Protein AF-A0A420BGB7-F1 (afdb_monomer)

Secondary structure (DSSP, 8-state):
-HHHHHHHHHHHHHHHT------TT---HHHHHHHHHHHHHHHHHHHHS-HHHHHHHHHHHHHHHHHHHT--HHHHHHHHHHHHT-HHHHHHHHHHHHHHHHHHHHHHHHHHHHHHHHHHHHHHHHHHHHHHHHHHHHHHHHHHHHHHHHHHT-----SPP-HHHHHHHHHHHHHHHHS--HHHHHHHHHHS-S----------------------------------------------PPPPPPPPPPP-

Radius of gyration: 44.9 Å; Cα contacts (8 Å, |Δi|>4): 56; chains: 1; bounding box: 101×55×134 Å

pLDDT: mean 76.29, std 24.64, range [25.14, 98.19]

Organism: Sphingobacterium detergens (NCBI:txid1145106)

Sequence (252 aa):
MLRLILNLLAVIFLFGSCVRPEEKDIISQSKFVNALTEIQLTDSYLNILPIDSARKVMVPLYQVTFDKYGLDSVSFKKNLDYYGKDAEVMSSIYKKVEDNLTKENKFYTDIERKKQDSIRTRDSIVNARIQDSTSRVMRQQQQYQERIAALIHYKPSKEKFSFKEASSLFNKNFQQKTGVSLDSYLMNQLTNGSSITPAGSQPPTSSGNPASPATTPGVSAKDTATLPKQMEQRLEKPILTPPQALKPVSKL

Structure (mmCIF, N/CA/C/O backbone):
data_AF-A0A420BGB7-F1
#
_entry.id   AF-A0A420BGB7-F1
#
loop_
_atom_site.group_PDB
_atom_site.id
_atom_site.type_symbol
_atom_site.label_atom_id
_atom_site.label_alt_id
_atom_site.label_comp_id
_atom_site.label_asym_id
_atom_site.label_entity_id
_atom_site.label_seq_id
_atom_site.pdbx_PDB_ins_code
_atom_site.Cartn_x
_atom_site.Cartn_y
_atom_site.Cartn_z
_atom_site.occupancy
_atom_site.B_iso_or_equiv
_atom_site.auth_seq_id
_atom_site.auth_comp_id
_atom_site.auth_asym_id
_atom_site.auth_atom_id
_atom_site.pdbx_PDB_model_num
ATOM 1 N N . MET A 1 1 ? -30.398 -2.296 70.574 1.00 68.56 1 MET A N 1
ATOM 2 C CA . MET A 1 1 ? -29.512 -3.215 69.826 1.00 68.56 1 MET A CA 1
ATOM 3 C C . MET A 1 1 ? -30.095 -3.620 68.469 1.00 68.56 1 MET A C 1
ATOM 5 O O . MET A 1 1 ? -29.505 -3.269 67.459 1.00 68.56 1 MET A O 1
ATOM 9 N N . LEU A 1 2 ? -31.278 -4.252 68.411 1.00 80.44 2 LEU A N 1
ATOM 10 C CA . LEU A 1 2 ? -31.876 -4.765 67.160 1.00 80.44 2 LEU A CA 1
ATOM 11 C C . LEU A 1 2 ? -32.120 -3.695 66.071 1.00 80.44 2 LEU A C 1
ATOM 13 O O . LEU A 1 2 ? -31.814 -3.916 64.906 1.00 80.44 2 LEU A O 1
ATOM 17 N N . ARG A 1 3 ? -32.604 -2.502 66.451 1.00 81.50 3 ARG A N 1
ATOM 18 C CA . ARG A 1 3 ? -32.863 -1.394 65.507 1.00 81.50 3 ARG A CA 1
ATOM 19 C C . ARG A 1 3 ? -31.594 -0.830 64.854 1.00 81.50 3 ARG A C 1
ATOM 21 O O . ARG A 1 3 ? -31.664 -0.304 63.752 1.00 81.50 3 ARG A O 1
ATOM 28 N N . LEU A 1 4 ? -30.445 -0.936 65.522 1.00 83.38 4 LEU A N 1
ATOM 29 C CA . LEU A 1 4 ? -29.168 -0.413 65.026 1.00 83.38 4 LEU A CA 1
ATOM 30 C C . LEU A 1 4 ? -28.533 -1.405 64.038 1.00 83.38 4 LEU A C 1
ATOM 32 O O . LEU A 1 4 ? -28.063 -1.007 62.979 1.00 83.38 4 LEU A O 1
ATOM 36 N N . ILE A 1 5 ? -28.647 -2.705 64.330 1.00 88.25 5 ILE A N 1
ATOM 37 C CA . ILE A 1 5 ? -28.223 -3.798 63.441 1.00 88.25 5 ILE A CA 1
ATOM 38 C C . ILE A 1 5 ? -29.018 -3.793 62.126 1.00 88.25 5 ILE A C 1
ATOM 40 O O . ILE A 1 5 ? -28.431 -3.965 61.063 1.00 88.25 5 ILE A O 1
ATOM 44 N N . LEU A 1 6 ? -30.329 -3.530 62.177 1.00 86.69 6 LEU A N 1
ATOM 45 C CA . LEU A 1 6 ? -31.182 -3.475 60.981 1.00 86.69 6 LEU A CA 1
ATOM 46 C C . LEU A 1 6 ? -30.820 -2.302 60.053 1.00 86.69 6 LEU A C 1
ATOM 48 O O . LEU A 1 6 ? -30.776 -2.468 58.838 1.00 86.69 6 LEU A O 1
ATOM 52 N N . ASN A 1 7 ? -30.491 -1.139 60.626 1.00 85.00 7 ASN A N 1
ATOM 53 C CA . ASN A 1 7 ? -30.024 0.016 59.853 1.00 85.00 7 ASN A CA 1
ATOM 54 C C . ASN A 1 7 ? -28.626 -0.214 59.261 1.00 85.00 7 ASN A C 1
ATOM 56 O O . ASN A 1 7 ? -28.396 0.112 58.101 1.00 85.00 7 ASN A O 1
ATOM 60 N N . LEU A 1 8 ? -27.708 -0.826 60.015 1.00 87.31 8 LEU A N 1
ATOM 61 C CA . LEU A 1 8 ? -26.369 -1.156 59.520 1.00 87.31 8 LEU A CA 1
ATOM 62 C C . LEU A 1 8 ? -26.427 -2.157 58.352 1.00 87.31 8 LEU A C 1
ATOM 64 O O . LEU A 1 8 ? -25.736 -1.983 57.351 1.00 87.31 8 LEU A O 1
ATOM 68 N N . LEU A 1 9 ? -27.290 -3.172 58.454 1.00 84.25 9 LEU A N 1
ATOM 69 C CA . LEU A 1 9 ? -27.483 -4.168 57.401 1.00 84.25 9 LEU A CA 1
ATOM 70 C C . LEU A 1 9 ? -28.079 -3.538 56.131 1.00 84.25 9 LEU A C 1
ATOM 72 O O . LEU A 1 9 ? -27.613 -3.828 55.032 1.00 84.25 9 LEU A O 1
ATOM 76 N N . ALA A 1 10 ? -29.045 -2.624 56.273 1.00 83.00 10 ALA A N 1
ATOM 77 C CA . ALA A 1 10 ? -29.632 -1.902 55.143 1.00 83.00 10 ALA A CA 1
ATOM 78 C C . ALA A 1 10 ? -28.596 -1.053 54.382 1.00 83.00 10 ALA A C 1
ATOM 80 O O . ALA A 1 10 ? -28.601 -1.032 53.153 1.00 83.00 10 ALA A O 1
ATOM 81 N N . VAL A 1 11 ? -27.666 -0.409 55.096 1.00 84.25 11 VAL A N 1
ATOM 82 C CA . VAL A 1 11 ? -26.587 0.383 54.484 1.00 84.25 11 VAL A CA 1
ATOM 83 C C . VAL A 1 11 ? -25.606 -0.509 53.713 1.00 84.25 11 VAL A C 1
ATOM 85 O O . VAL A 1 11 ? -25.214 -0.167 52.600 1.00 84.25 11 VAL A O 1
ATOM 88 N N . ILE A 1 12 ? -25.256 -1.683 54.245 1.00 82.06 12 ILE A N 1
ATOM 89 C CA . ILE A 1 12 ? -24.348 -2.631 53.573 1.00 82.06 12 ILE A CA 1
ATOM 90 C C . ILE A 1 12 ? -24.969 -3.178 52.276 1.00 82.06 12 ILE A C 1
ATOM 92 O O . ILE A 1 12 ? -24.285 -3.247 51.254 1.00 82.06 12 ILE A O 1
ATOM 96 N N . PHE A 1 13 ? -26.265 -3.505 52.277 1.00 78.62 13 PHE A N 1
ATOM 97 C CA . PHE A 1 13 ? -26.968 -3.940 51.062 1.00 78.62 13 PHE A CA 1
ATOM 98 C C . PHE A 1 13 ? -27.080 -2.830 50.005 1.00 78.62 13 PHE A C 1
ATOM 100 O O . PHE A 1 13 ? -27.044 -3.123 48.810 1.00 78.62 13 PHE A O 1
ATOM 107 N N . LEU A 1 14 ? -27.148 -1.562 50.425 1.00 75.44 14 LEU A N 1
ATOM 108 C CA . LEU A 1 14 ? -27.200 -0.414 49.516 1.00 75.44 14 LEU A CA 1
ATOM 109 C C . LEU A 1 14 ? -25.862 -0.199 48.784 1.00 75.44 14 LEU A C 1
ATOM 111 O O . LEU A 1 14 ? -25.861 0.146 47.604 1.00 75.44 14 LEU A O 1
ATOM 115 N N . PHE A 1 15 ? -24.728 -0.485 49.434 1.00 70.31 15 PHE A N 1
ATOM 116 C CA . PHE A 1 15 ? -23.401 -0.418 48.803 1.00 70.31 15 PHE A CA 1
ATOM 117 C C . PHE A 1 15 ? -22.999 -1.702 48.051 1.00 70.31 15 PHE A C 1
ATOM 119 O O . PHE A 1 15 ? -22.231 -1.630 47.092 1.00 70.31 15 PHE A O 1
ATOM 126 N N . GLY A 1 16 ? -23.532 -2.869 48.429 1.00 63.81 16 GLY A N 1
ATOM 127 C CA . GLY A 1 16 ? -23.233 -4.157 47.783 1.00 63.81 16 GLY A CA 1
ATOM 128 C C . GLY A 1 16 ? -23.918 -4.388 46.428 1.00 63.81 16 GLY A C 1
ATOM 129 O O . GLY A 1 16 ? -23.523 -5.287 45.690 1.00 63.81 16 GLY A O 1
ATOM 130 N N . SER A 1 17 ? -24.919 -3.579 46.062 1.00 60.34 17 SER A N 1
ATOM 131 C CA . SER A 1 17 ? -25.691 -3.754 44.819 1.00 60.34 17 SER A CA 1
ATOM 132 C C . SER A 1 17 ? -24.974 -3.272 43.545 1.00 60.34 17 SER A C 1
ATOM 134 O O . SER A 1 17 ? -25.521 -3.407 42.452 1.00 60.34 17 SER A O 1
ATOM 136 N N . CYS A 1 18 ? -23.762 -2.719 43.646 1.00 59.91 18 CYS A N 1
ATOM 137 C CA . CYS A 1 18 ? -23.010 -2.200 42.497 1.00 59.91 18 CYS A CA 1
ATOM 138 C C . CYS A 1 18 ? -22.086 -3.241 41.835 1.00 59.91 18 CYS A C 1
ATOM 140 O O . CYS A 1 18 ? -21.075 -2.886 41.229 1.00 59.91 18 CYS A O 1
ATOM 142 N N . VAL A 1 19 ? -22.426 -4.529 41.914 1.00 57.97 19 VAL A N 1
ATOM 143 C CA . VAL A 1 19 ? -21.788 -5.555 41.080 1.00 57.97 19 VAL A CA 1
ATOM 144 C C . VAL A 1 19 ? -22.422 -5.470 39.696 1.00 57.97 19 VAL A C 1
ATOM 146 O O . VAL A 1 19 ? -23.509 -5.996 39.458 1.00 57.97 19 VAL A O 1
ATOM 149 N N . ARG A 1 20 ? -21.770 -4.740 38.783 1.00 61.31 20 ARG A N 1
ATOM 150 C CA . ARG A 1 20 ? -22.168 -4.732 37.372 1.00 61.31 20 ARG A CA 1
ATOM 151 C C . ARG A 1 20 ? -22.014 -6.161 36.841 1.00 61.31 20 ARG A C 1
ATOM 153 O O . ARG A 1 20 ? -20.936 -6.729 37.018 1.00 61.31 20 ARG A O 1
ATOM 160 N N . PRO A 1 21 ? -23.049 -6.759 36.230 1.00 56.31 21 PRO A N 1
ATOM 161 C CA . PRO A 1 21 ? -22.891 -8.058 35.598 1.00 56.31 21 PRO A CA 1
ATOM 162 C C . PRO A 1 21 ? -21.816 -7.936 34.514 1.00 56.31 21 PRO A C 1
ATOM 164 O O . PRO A 1 21 ? -21.862 -7.007 33.708 1.00 56.31 21 PRO A O 1
ATOM 167 N N . GLU A 1 22 ? -20.841 -8.846 34.501 1.00 55.38 22 GLU A N 1
ATOM 168 C CA . GLU A 1 22 ? -19.962 -9.000 33.343 1.00 55.38 22 GLU A CA 1
ATOM 169 C C . GLU A 1 22 ? -20.847 -9.322 32.136 1.00 55.38 22 GLU A C 1
ATOM 171 O O . GLU A 1 22 ? -21.475 -10.383 32.056 1.00 55.38 22 GLU A O 1
ATOM 176 N N . GLU A 1 23 ? -20.954 -8.363 31.219 1.00 61.34 23 GLU A N 1
ATOM 177 C CA . GLU A 1 23 ? -21.691 -8.527 29.976 1.00 61.34 23 GLU A CA 1
ATOM 178 C C . GLU A 1 23 ? -20.934 -9.553 29.119 1.00 61.34 23 GLU A C 1
ATOM 180 O O . GLU A 1 23 ? -19.961 -9.223 28.445 1.00 61.34 23 GLU A O 1
ATOM 185 N N . LYS A 1 24 ? -21.374 -10.820 29.158 1.00 65.12 24 LYS A N 1
ATOM 186 C CA . LYS A 1 24 ? -20.783 -11.948 28.405 1.00 65.12 24 LYS A CA 1
ATOM 187 C C . LYS A 1 24 ? -20.672 -11.711 26.891 1.00 65.12 24 LYS A C 1
ATOM 189 O O . LYS A 1 24 ? -19.932 -12.426 26.225 1.00 65.12 24 LYS A O 1
ATOM 194 N N . ASP A 1 25 ? -21.385 -10.716 26.369 1.00 79.69 25 ASP A N 1
ATOM 195 C CA . ASP A 1 25 ? -21.445 -10.386 24.945 1.00 79.69 25 ASP A CA 1
ATOM 196 C C . ASP A 1 25 ? -20.379 -9.359 24.509 1.00 79.69 25 ASP A C 1
ATOM 198 O O . ASP A 1 25 ? -20.294 -9.041 23.320 1.00 79.69 25 ASP A O 1
ATOM 202 N N . ILE A 1 26 ? -19.572 -8.822 25.435 1.00 91.44 26 ILE A N 1
ATOM 203 C CA . ILE A 1 26 ? -18.522 -7.842 25.122 1.00 91.44 26 ILE A CA 1
ATOM 204 C C . ILE A 1 26 ? -17.190 -8.556 24.885 1.00 91.44 26 ILE A C 1
ATOM 206 O O . ILE A 1 26 ? -16.607 -9.163 25.785 1.00 91.44 26 ILE A O 1
ATOM 210 N N . ILE A 1 27 ? -16.691 -8.486 23.652 1.00 93.56 27 ILE A N 1
ATOM 211 C CA . ILE A 1 27 ? -15.382 -9.034 23.288 1.00 93.56 27 ILE A CA 1
ATOM 212 C C . ILE A 1 27 ? -14.267 -8.112 23.783 1.00 93.56 27 ILE A C 1
ATOM 214 O O . ILE A 1 27 ? -14.498 -6.951 24.079 1.00 93.56 27 ILE A O 1
ATOM 218 N N . SER A 1 28 ? -13.028 -8.603 23.870 1.00 94.81 28 SER A N 1
ATOM 219 C CA . SER A 1 28 ? -11.909 -7.761 24.306 1.00 94.81 28 SER A CA 1
ATOM 220 C C . SER A 1 28 ? -11.597 -6.645 23.302 1.00 94.81 28 SER A C 1
ATOM 222 O O . SER A 1 28 ? -11.737 -6.826 22.092 1.00 94.81 28 SER A O 1
ATOM 224 N N . GLN A 1 29 ? -11.058 -5.520 23.788 1.00 94.75 29 GLN A N 1
ATOM 225 C CA . GLN A 1 29 ? -10.748 -4.352 22.952 1.00 94.75 29 GLN A CA 1
ATOM 226 C C . GLN A 1 29 ? -9.839 -4.712 21.768 1.00 94.75 29 GLN A C 1
ATOM 228 O O . GLN A 1 29 ? -10.045 -4.233 20.661 1.00 94.75 29 GLN A O 1
ATOM 233 N N . SER A 1 30 ? -8.847 -5.587 21.972 1.00 95.88 30 SER A N 1
ATOM 234 C CA . SER A 1 30 ? -7.969 -6.046 20.887 1.00 95.88 30 SER A CA 1
ATOM 235 C C . SER A 1 30 ? -8.719 -6.852 19.823 1.00 95.88 30 SER A C 1
ATOM 237 O O . SER A 1 30 ? -8.460 -6.658 18.637 1.00 95.88 30 SER A O 1
ATOM 239 N N . LYS A 1 31 ? -9.650 -7.730 20.221 1.00 96.19 31 LYS A N 1
ATOM 240 C CA . LYS A 1 31 ? -10.493 -8.456 19.261 1.00 96.19 31 LYS A CA 1
ATOM 241 C C . LYS A 1 31 ? -11.419 -7.495 18.521 1.00 96.19 31 LYS A C 1
ATOM 243 O O . LYS A 1 31 ? -11.569 -7.639 17.316 1.00 96.19 31 LYS A O 1
ATOM 248 N N . PHE A 1 32 ? -11.975 -6.503 19.218 1.00 96.38 32 PHE A N 1
ATOM 249 C CA . PHE A 1 32 ? -12.850 -5.501 18.615 1.00 96.38 32 PHE A CA 1
ATOM 250 C C . PHE A 1 32 ? -12.113 -4.615 17.606 1.00 96.38 32 PHE A C 1
ATOM 252 O O . PHE A 1 32 ? -12.629 -4.400 16.517 1.00 96.38 32 PHE A O 1
ATOM 259 N N . VAL A 1 33 ? -10.880 -4.187 17.912 1.00 97.94 33 VAL A N 1
ATOM 260 C CA . VAL A 1 33 ? -10.006 -3.484 16.954 1.00 97.94 33 VAL A CA 1
ATOM 261 C C . VAL A 1 33 ? -9.833 -4.315 15.684 1.00 97.94 33 VAL A C 1
ATOM 263 O O . VAL A 1 33 ? -10.076 -3.808 14.598 1.00 97.94 33 VAL A O 1
ATOM 266 N N . ASN A 1 34 ? -9.474 -5.596 15.808 1.00 97.56 34 ASN A N 1
ATOM 267 C CA . ASN A 1 34 ? -9.256 -6.447 14.637 1.00 97.56 34 ASN A CA 1
ATOM 268 C C . ASN A 1 34 ? -10.551 -6.682 13.837 1.00 97.56 34 ASN A C 1
ATOM 270 O O . ASN A 1 34 ? -10.532 -6.598 12.612 1.00 97.56 34 ASN A O 1
ATOM 274 N N . ALA A 1 35 ? -11.677 -6.916 14.520 1.00 96.94 35 ALA A N 1
ATOM 275 C CA . ALA A 1 35 ? -12.982 -7.055 13.877 1.00 96.94 35 ALA A CA 1
ATOM 276 C C . ALA A 1 35 ? -13.370 -5.783 13.110 1.00 96.94 35 ALA A C 1
ATOM 278 O O . ALA A 1 35 ? -13.794 -5.858 11.960 1.00 96.94 35 ALA A O 1
ATOM 279 N N . LEU A 1 36 ? -13.174 -4.609 13.717 1.00 96.94 36 LEU A N 1
ATOM 280 C CA . LEU A 1 36 ? -13.479 -3.325 13.094 1.00 96.94 36 LEU A CA 1
ATOM 281 C C . LEU A 1 36 ? -12.553 -3.029 11.905 1.00 96.94 36 LEU A C 1
ATOM 283 O O . LEU A 1 36 ? -13.022 -2.516 10.892 1.00 96.94 36 LEU A O 1
ATOM 287 N N . THR A 1 37 ? -11.270 -3.407 11.981 1.00 97.81 37 THR A N 1
ATOM 288 C CA . THR A 1 37 ? -10.344 -3.348 10.837 1.00 97.81 37 THR A CA 1
ATOM 289 C C . THR A 1 37 ? -10.869 -4.162 9.649 1.00 97.81 37 THR A C 1
ATOM 291 O O . THR A 1 37 ? -10.920 -3.645 8.534 1.00 97.81 37 THR A O 1
ATOM 294 N N . GLU A 1 38 ? -11.317 -5.402 9.868 1.00 97.00 38 GLU A N 1
ATOM 295 C CA . GLU A 1 38 ? -11.852 -6.254 8.793 1.00 97.00 38 GLU A CA 1
ATOM 296 C C . GLU A 1 38 ? -13.193 -5.760 8.237 1.00 97.00 38 GLU A C 1
ATOM 298 O O . GLU A 1 38 ? -13.423 -5.820 7.026 1.00 97.00 38 GLU A O 1
ATOM 303 N N . ILE A 1 39 ? -14.063 -5.226 9.098 1.00 96.44 39 ILE A N 1
ATOM 304 C CA . ILE A 1 39 ? -15.323 -4.598 8.682 1.00 96.44 39 ILE A CA 1
ATOM 305 C C . ILE A 1 39 ? -15.038 -3.385 7.792 1.00 96.44 39 ILE A C 1
ATOM 307 O O . ILE A 1 39 ? -15.655 -3.261 6.737 1.00 96.44 39 ILE A O 1
ATOM 311 N N . GLN A 1 40 ? -14.078 -2.529 8.159 1.00 96.06 40 GLN A N 1
ATOM 312 C CA . GLN A 1 40 ? -13.708 -1.356 7.361 1.00 96.06 40 GLN A CA 1
ATOM 313 C C . GLN A 1 40 ? -13.093 -1.746 6.010 1.00 96.06 40 GLN A C 1
ATOM 315 O O . GLN A 1 40 ? -13.339 -1.089 4.994 1.00 96.06 40 GLN A O 1
ATOM 320 N N . LEU A 1 41 ? -12.313 -2.830 5.975 1.00 95.75 41 LEU A N 1
ATOM 321 C CA . LEU A 1 41 ? -11.773 -3.375 4.730 1.00 95.75 41 LEU A CA 1
ATOM 322 C C . LEU A 1 41 ? -12.893 -3.920 3.831 1.00 95.75 41 LEU A C 1
ATOM 324 O O . LEU A 1 41 ? -12.915 -3.651 2.630 1.00 95.75 41 LEU A O 1
ATOM 328 N N . THR A 1 42 ? -13.852 -4.632 4.423 1.00 95.75 42 THR A N 1
ATOM 329 C CA . THR A 1 42 ? -15.043 -5.140 3.731 1.00 95.75 42 THR A CA 1
ATOM 330 C C . THR A 1 42 ? -15.887 -3.999 3.174 1.00 95.75 42 THR A C 1
ATOM 332 O O . THR A 1 42 ? -16.296 -4.053 2.018 1.00 95.75 42 THR A O 1
ATOM 335 N N . ASP A 1 43 ? -16.095 -2.941 3.954 1.00 95.06 43 ASP A N 1
ATOM 336 C CA . ASP A 1 43 ? -16.831 -1.748 3.532 1.00 95.06 43 ASP A CA 1
ATOM 337 C C . ASP A 1 43 ? -16.131 -1.043 2.358 1.00 95.06 43 ASP A C 1
ATOM 339 O O . ASP A 1 43 ? -16.748 -0.722 1.343 1.00 95.06 43 ASP A O 1
ATOM 343 N N . SER A 1 44 ? -14.802 -0.924 2.431 1.00 94.75 44 SER A N 1
ATOM 344 C CA . SER A 1 44 ? -13.985 -0.379 1.339 1.00 94.75 44 SER A CA 1
ATOM 345 C C . SER A 1 44 ? -14.117 -1.207 0.058 1.00 94.75 44 SER A C 1
ATOM 347 O O . SER A 1 44 ? -14.232 -0.647 -1.033 1.00 94.75 44 SER A O 1
ATOM 349 N N . TYR A 1 45 ? -14.143 -2.539 0.178 1.00 94.62 45 TYR A N 1
ATOM 350 C CA . TYR A 1 45 ? -14.381 -3.434 -0.954 1.00 94.62 45 TYR A CA 1
ATOM 351 C C . TYR A 1 45 ? -15.802 -3.287 -1.513 1.00 94.62 45 TYR A C 1
ATOM 353 O O . TYR A 1 45 ? -15.990 -3.216 -2.723 1.00 94.62 45 TYR A O 1
ATOM 361 N N . LEU A 1 46 ? -16.819 -3.199 -0.661 1.00 96.00 46 LEU A N 1
ATOM 362 C CA . LEU A 1 46 ? -18.198 -3.017 -1.111 1.00 96.00 46 LEU A CA 1
ATOM 363 C C . LEU A 1 46 ? -18.401 -1.680 -1.835 1.00 96.00 46 LEU A C 1
ATOM 365 O O . LEU A 1 46 ? -19.164 -1.629 -2.798 1.00 96.00 46 LEU A O 1
ATOM 369 N N . ASN A 1 47 ? -17.682 -0.633 -1.429 1.00 95.56 47 ASN A N 1
ATOM 370 C CA . ASN A 1 47 ? -17.776 0.699 -2.027 1.00 95.56 47 ASN A CA 1
ATOM 371 C C . ASN A 1 47 ? -17.182 0.782 -3.449 1.00 95.56 47 ASN A C 1
ATOM 373 O O . ASN A 1 47 ? -17.581 1.635 -4.238 1.00 95.56 47 ASN A O 1
ATOM 377 N N . ILE A 1 48 ? -16.250 -0.110 -3.812 1.00 95.62 48 ILE A N 1
ATOM 378 C CA . ILE A 1 48 ? -15.720 -0.176 -5.188 1.00 95.62 48 ILE A CA 1
ATOM 379 C C . ILE A 1 48 ? -16.612 -0.998 -6.134 1.00 95.62 48 ILE A C 1
ATOM 381 O O . ILE A 1 48 ? -16.411 -0.969 -7.350 1.00 95.62 48 ILE A O 1
ATOM 385 N N . LEU A 1 49 ? -17.581 -1.751 -5.602 1.00 95.00 49 LEU A N 1
ATOM 386 C CA . LEU A 1 49 ? -18.487 -2.580 -6.393 1.00 95.00 49 LEU A CA 1
ATOM 387 C C . LEU A 1 49 ? -19.699 -1.771 -6.893 1.00 95.00 49 LEU A C 1
ATOM 389 O O . LEU A 1 49 ? -20.191 -0.882 -6.200 1.00 95.00 49 LEU A O 1
ATOM 393 N N . PRO A 1 50 ? -20.270 -2.121 -8.063 1.00 96.12 50 PRO A N 1
ATOM 394 C CA . PRO A 1 50 ? -21.583 -1.622 -8.463 1.00 96.12 50 PRO A CA 1
ATOM 395 C C . PRO A 1 50 ? -22.646 -1.966 -7.413 1.00 96.12 50 PRO A C 1
ATOM 397 O O . PRO A 1 50 ? -22.619 -3.059 -6.845 1.00 96.12 50 PRO A O 1
ATOM 400 N N . ILE A 1 51 ? -23.620 -1.075 -7.205 1.00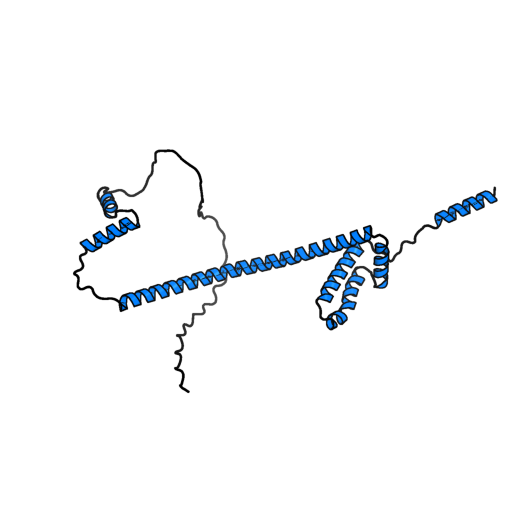 93.44 51 ILE A N 1
ATOM 401 C CA . ILE A 1 51 ? -24.606 -1.190 -6.116 1.00 93.44 51 ILE A CA 1
ATOM 402 C C . ILE A 1 51 ? -25.365 -2.527 -6.106 1.00 93.44 51 ILE A C 1
ATOM 404 O O . ILE A 1 51 ? -25.573 -3.115 -5.044 1.00 93.44 51 ILE A O 1
ATOM 408 N N . ASP A 1 52 ? -25.728 -3.045 -7.281 1.00 95.19 52 ASP A N 1
ATOM 409 C CA . ASP A 1 52 ? -26.461 -4.309 -7.410 1.00 95.19 52 ASP A CA 1
ATOM 410 C C . ASP A 1 52 ? -25.591 -5.513 -7.028 1.00 95.19 52 ASP A C 1
ATOM 412 O O . ASP A 1 52 ? -26.051 -6.442 -6.360 1.00 95.19 52 ASP A O 1
ATOM 416 N N . SER A 1 53 ? -24.305 -5.468 -7.386 1.00 95.25 53 SER A N 1
ATOM 417 C CA . SER A 1 53 ? -23.322 -6.483 -7.006 1.00 95.25 53 SER A CA 1
ATOM 418 C C . SER A 1 53 ? -23.027 -6.426 -5.511 1.00 95.25 53 SER A C 1
ATOM 420 O O . SER A 1 53 ? -23.050 -7.464 -4.850 1.00 95.25 53 SER A O 1
ATOM 422 N N . ALA A 1 54 ? -22.806 -5.224 -4.969 1.00 95.19 54 ALA A N 1
ATOM 423 C CA . ALA A 1 54 ? -22.514 -5.009 -3.556 1.00 95.19 54 ALA A CA 1
ATOM 424 C C . ALA A 1 54 ? -23.637 -5.561 -2.665 1.00 95.19 54 ALA A C 1
ATOM 426 O O . ALA A 1 54 ? -23.368 -6.344 -1.757 1.00 95.19 54 ALA A O 1
ATOM 427 N N . ARG A 1 55 ? -24.910 -5.270 -2.977 1.00 94.75 55 ARG A N 1
ATOM 428 C CA . ARG A 1 55 ? -26.063 -5.791 -2.212 1.00 94.75 55 ARG A CA 1
ATOM 429 C C . ARG A 1 55 ? -26.118 -7.316 -2.157 1.00 94.75 55 ARG A C 1
ATOM 431 O O . ARG A 1 55 ? -26.523 -7.866 -1.136 1.00 94.75 55 ARG A O 1
ATOM 438 N N . LYS A 1 56 ? -25.708 -8.001 -3.229 1.00 95.25 56 LYS A N 1
ATOM 439 C CA . LYS A 1 56 ? -25.713 -9.469 -3.289 1.00 95.25 56 LYS A CA 1
ATOM 440 C C . LYS A 1 56 ? -24.662 -10.098 -2.370 1.00 95.25 56 LYS A C 1
ATOM 442 O O . LYS A 1 56 ? -24.891 -11.187 -1.852 1.00 95.25 56 LYS A O 1
ATOM 447 N N . VAL A 1 57 ? -23.518 -9.436 -2.188 1.00 95.69 57 VAL A N 1
ATOM 448 C CA . VAL A 1 57 ? -22.363 -9.988 -1.456 1.00 95.69 57 VAL A CA 1
ATOM 449 C C . VAL A 1 57 ? -22.165 -9.382 -0.064 1.00 95.69 57 VAL A C 1
ATOM 451 O O . VAL A 1 57 ? -21.425 -9.943 0.735 1.00 95.69 57 VAL A O 1
ATOM 454 N N . MET A 1 58 ? -22.850 -8.285 0.261 1.00 94.44 58 MET A N 1
ATOM 455 C CA . MET A 1 58 ? -22.705 -7.557 1.526 1.00 94.44 58 MET A CA 1
ATOM 456 C C . MET A 1 58 ? -22.931 -8.435 2.763 1.00 94.44 58 MET A C 1
ATOM 458 O O . MET A 1 58 ? -22.061 -8.525 3.624 1.00 94.44 58 MET A O 1
ATOM 462 N N . VAL A 1 59 ? -24.087 -9.10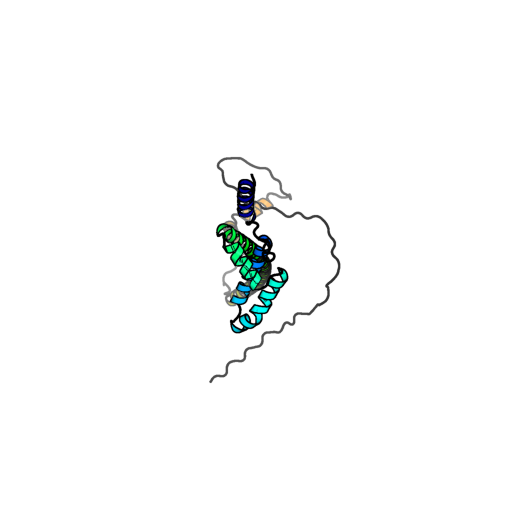0 2.849 1.00 94.25 59 VAL A N 1
ATOM 463 C CA . VAL A 1 59 ? -24.450 -9.936 4.006 1.00 94.25 59 VAL A CA 1
ATOM 464 C C . VAL A 1 59 ? -23.448 -11.074 4.239 1.00 94.25 59 VAL A C 1
ATOM 466 O O . VAL A 1 59 ? -22.924 -11.159 5.349 1.00 94.25 59 VAL A O 1
ATOM 469 N N . PRO A 1 60 ? -23.123 -11.930 3.245 1.00 95.12 60 PRO A N 1
ATOM 470 C CA . PRO A 1 60 ? -22.175 -13.015 3.479 1.00 95.12 60 PRO A CA 1
ATOM 471 C C . PRO A 1 60 ? -20.762 -12.514 3.802 1.00 95.12 60 PRO A C 1
ATOM 473 O O . PRO A 1 60 ? -20.074 -13.163 4.581 1.00 95.12 60 PRO A O 1
ATOM 476 N N . LEU A 1 61 ? -20.329 -11.368 3.263 1.00 95.75 61 LEU A N 1
ATOM 477 C CA . LEU A 1 61 ? -19.013 -10.809 3.590 1.00 95.75 61 LEU A CA 1
ATOM 478 C C . LEU A 1 61 ? -18.917 -10.375 5.056 1.00 95.75 61 LEU A C 1
ATOM 480 O O . LEU A 1 61 ? -17.972 -10.767 5.737 1.00 95.75 61 LEU A O 1
ATOM 484 N N . TYR A 1 62 ? -19.905 -9.636 5.570 1.00 95.69 62 TYR A N 1
ATOM 485 C CA . TYR A 1 62 ? -19.913 -9.278 6.992 1.00 95.69 62 TYR A CA 1
ATOM 486 C C . TYR A 1 62 ? -20.067 -10.503 7.899 1.00 95.69 62 TYR A C 1
ATOM 488 O O . TYR A 1 62 ? -19.446 -10.547 8.962 1.00 95.69 62 TYR A O 1
ATOM 496 N N . GLN A 1 63 ? -20.828 -11.516 7.469 1.00 95.56 63 GLN A N 1
ATOM 497 C CA . GLN A 1 63 ? -20.996 -12.750 8.236 1.00 95.56 63 GLN A CA 1
ATOM 498 C C . GLN A 1 63 ? -19.661 -13.469 8.465 1.00 95.56 63 GLN A C 1
ATOM 500 O O . GLN A 1 63 ? -19.411 -13.926 9.574 1.00 95.56 63 GLN A O 1
ATOM 505 N N . VAL A 1 64 ? -18.767 -13.502 7.470 1.00 95.69 64 VAL A N 1
ATOM 506 C CA . VAL A 1 64 ? -17.432 -14.113 7.621 1.00 95.69 64 VAL A CA 1
ATOM 507 C C . VAL A 1 64 ? -16.640 -13.451 8.750 1.00 95.69 64 VAL A C 1
ATOM 509 O O . VAL A 1 64 ? -16.033 -14.143 9.571 1.00 95.69 64 VAL A O 1
ATOM 512 N N . THR A 1 65 ? -16.653 -12.119 8.821 1.00 95.19 65 THR A N 1
ATOM 513 C CA . THR A 1 65 ? -15.984 -11.393 9.907 1.00 95.19 65 THR A CA 1
ATOM 514 C C . THR A 1 65 ? -16.678 -11.645 11.243 1.00 95.19 65 THR A C 1
ATOM 516 O O . THR A 1 65 ? -16.012 -11.898 12.246 1.00 95.19 65 THR A O 1
ATOM 519 N N . PHE A 1 66 ? -18.008 -11.629 11.280 1.00 95.50 66 PHE A N 1
ATOM 520 C CA . PHE A 1 66 ? -18.761 -11.898 12.502 1.00 95.50 66 PHE A CA 1
ATOM 521 C C . PHE A 1 66 ? -18.489 -13.299 13.057 1.00 95.50 66 PHE A C 1
ATOM 523 O O . PHE A 1 66 ? -18.102 -13.418 14.222 1.00 95.50 66 PHE A O 1
ATOM 530 N N . ASP A 1 67 ? -18.541 -14.330 12.218 1.00 95.44 67 ASP A N 1
ATOM 531 C CA . ASP A 1 67 ? -18.248 -15.713 12.601 1.00 95.44 67 ASP A CA 1
ATOM 532 C C . ASP A 1 67 ? -16.819 -15.853 13.146 1.00 95.44 67 ASP A C 1
ATOM 534 O O . ASP A 1 67 ? -16.596 -16.490 14.180 1.00 95.44 67 ASP A O 1
ATOM 538 N N . LYS A 1 68 ? -15.841 -15.196 12.506 1.00 96.06 68 LYS A N 1
ATOM 539 C CA . LYS A 1 68 ? -14.429 -15.226 12.920 1.00 96.06 68 LYS A CA 1
ATOM 540 C C . LYS A 1 68 ? -14.206 -14.688 14.336 1.00 96.06 68 LYS A C 1
ATOM 542 O O . LYS A 1 68 ? -13.330 -15.183 15.049 1.00 96.06 68 LYS A O 1
ATOM 547 N N . TYR A 1 69 ? -14.972 -13.679 14.745 1.00 95.12 69 TYR A N 1
ATOM 548 C CA . TYR A 1 69 ? -14.838 -13.040 16.057 1.00 95.12 69 TYR A CA 1
ATOM 549 C C . TYR A 1 69 ? -15.906 -13.472 17.070 1.00 95.12 69 TYR A C 1
ATOM 551 O O . TYR A 1 69 ? -15.876 -12.990 18.205 1.00 95.12 69 TYR A O 1
ATOM 559 N N . GLY A 1 70 ? -16.798 -14.399 16.704 1.00 93.25 70 GLY A N 1
ATOM 560 C CA . GLY A 1 70 ? -17.909 -14.833 17.557 1.00 93.25 70 GLY A CA 1
ATOM 561 C C . GLY A 1 70 ? -18.926 -13.718 17.804 1.00 93.25 70 GLY A C 1
ATOM 562 O O . GLY A 1 70 ? -19.441 -13.580 18.912 1.00 93.25 70 GLY A O 1
ATOM 563 N N . LEU A 1 71 ? -19.154 -12.884 16.793 1.00 93.62 71 LEU A N 1
ATOM 564 C CA . LEU A 1 71 ? -20.085 -11.766 16.817 1.00 93.62 71 LEU A CA 1
ATOM 565 C C . LEU A 1 71 ? -21.340 -12.093 16.002 1.00 93.62 71 LEU A C 1
ATOM 567 O O . LEU A 1 71 ? -21.363 -12.991 15.172 1.00 93.62 71 LEU A O 1
ATOM 571 N N . ASP A 1 72 ? -22.377 -11.307 16.242 1.00 93.25 72 ASP A N 1
ATOM 572 C CA . ASP A 1 72 ? -23.570 -11.179 15.409 1.00 93.25 72 ASP A CA 1
ATOM 573 C C . ASP A 1 72 ? -23.858 -9.676 15.279 1.00 93.25 72 ASP A C 1
ATOM 575 O O . ASP A 1 72 ? -23.321 -8.874 16.045 1.00 93.25 72 ASP A O 1
ATOM 579 N N . SER A 1 73 ? -24.718 -9.276 14.353 1.00 91.56 73 SER A N 1
ATOM 580 C CA . SER A 1 73 ? -25.216 -7.909 14.188 1.00 91.56 73 SER A CA 1
ATOM 581 C C . SER A 1 73 ? -25.620 -7.245 15.515 1.00 91.56 73 SER A C 1
ATOM 583 O O . SER A 1 73 ? -25.228 -6.108 15.794 1.00 91.56 73 SER A O 1
ATOM 585 N N . VAL A 1 74 ? -26.346 -7.969 16.375 1.00 93.50 74 VAL A N 1
ATOM 586 C CA . VAL A 1 74 ? -26.795 -7.474 17.683 1.00 93.50 74 VAL A CA 1
ATOM 587 C C . VAL A 1 74 ? -25.619 -7.342 18.649 1.00 93.50 74 VAL A C 1
ATOM 589 O O . VAL A 1 74 ? -25.454 -6.296 19.280 1.00 93.50 74 VAL A O 1
ATOM 592 N N . SER A 1 75 ? -24.778 -8.372 18.754 1.00 93.31 75 SER A N 1
ATOM 593 C CA . SER A 1 75 ? -23.610 -8.363 19.643 1.00 93.31 75 SER A CA 1
ATOM 594 C C . SER A 1 75 ? -22.586 -7.311 19.219 1.00 93.31 75 SER A C 1
ATOM 596 O O . SER A 1 75 ? -22.030 -6.618 20.066 1.00 93.31 75 SER A O 1
ATOM 598 N N . PHE A 1 76 ? -22.376 -7.113 17.918 1.00 94.69 76 PHE A N 1
ATOM 599 C CA . PHE A 1 76 ? -21.510 -6.066 17.387 1.00 94.69 76 PHE A CA 1
ATOM 600 C C . PHE A 1 76 ? -22.020 -4.678 17.774 1.00 94.69 76 PHE A C 1
ATOM 602 O O . PHE A 1 76 ? -21.247 -3.874 18.293 1.00 94.69 76 PHE A O 1
ATOM 609 N N . LYS A 1 77 ? -23.327 -4.421 17.623 1.00 94.62 77 LYS A N 1
ATOM 610 C CA . LYS A 1 77 ? -23.936 -3.162 18.070 1.00 94.62 77 LYS A CA 1
ATOM 611 C C . LYS A 1 77 ? -23.740 -2.937 19.573 1.00 94.62 77 LYS A C 1
ATOM 613 O O . LYS A 1 77 ? -23.343 -1.847 19.966 1.00 94.62 77 LYS A O 1
ATOM 618 N N . LYS A 1 78 ? -23.923 -3.970 20.404 1.00 94.62 78 LYS A N 1
ATOM 619 C CA . LYS A 1 78 ? -23.645 -3.883 21.851 1.00 94.62 78 LYS A CA 1
ATOM 620 C C . LYS A 1 78 ? -22.186 -3.527 22.143 1.00 94.62 78 LYS A C 1
ATOM 622 O O . LYS A 1 78 ? -21.932 -2.702 23.011 1.00 94.62 78 LYS A O 1
ATOM 627 N N . ASN A 1 79 ? -21.233 -4.119 21.422 1.00 94.69 79 ASN A N 1
ATOM 628 C CA . ASN A 1 79 ? -19.809 -3.805 21.575 1.00 94.69 79 ASN A CA 1
ATOM 629 C C . ASN A 1 79 ? -19.495 -2.366 21.150 1.00 94.69 79 ASN A C 1
ATOM 631 O O . ASN A 1 79 ? -18.762 -1.665 21.847 1.00 94.69 79 ASN A O 1
ATOM 635 N N . LEU A 1 80 ? -20.084 -1.913 20.042 1.00 95.00 80 LEU A N 1
ATOM 636 C CA . LEU A 1 80 ? -19.952 -0.538 19.574 1.00 95.00 80 LEU A CA 1
ATOM 637 C C . LEU A 1 80 ? -20.496 0.453 20.610 1.00 95.00 80 LEU A C 1
ATOM 639 O O . LEU A 1 80 ? -19.805 1.410 20.954 1.00 95.00 80 LEU A O 1
ATOM 643 N N . ASP A 1 81 ? -21.681 0.183 21.160 1.00 95.00 81 ASP A N 1
ATOM 644 C CA . ASP A 1 81 ? -22.297 0.999 22.207 1.00 95.00 81 ASP A CA 1
ATOM 645 C C . ASP A 1 81 ? -21.479 0.954 23.509 1.00 95.00 81 ASP A C 1
ATOM 647 O O . ASP A 1 81 ? -21.304 1.976 24.169 1.00 95.00 81 ASP A O 1
ATOM 651 N N . TYR A 1 82 ? -20.940 -0.210 23.887 1.00 94.62 82 TYR A N 1
ATOM 652 C CA . TYR A 1 82 ? -20.118 -0.382 25.087 1.00 94.62 82 TYR A CA 1
ATOM 653 C C . TYR A 1 82 ? -18.841 0.457 25.023 1.00 94.62 82 TYR A C 1
ATOM 655 O O . TYR A 1 82 ? -18.581 1.247 25.932 1.00 94.62 82 TYR A O 1
ATOM 663 N N . TYR A 1 83 ? -18.069 0.322 23.943 1.00 95.12 83 TYR A N 1
ATOM 664 C CA . TYR A 1 83 ? -16.843 1.095 23.758 1.00 95.12 83 TYR A CA 1
ATOM 665 C C . TYR A 1 83 ? -17.124 2.564 23.440 1.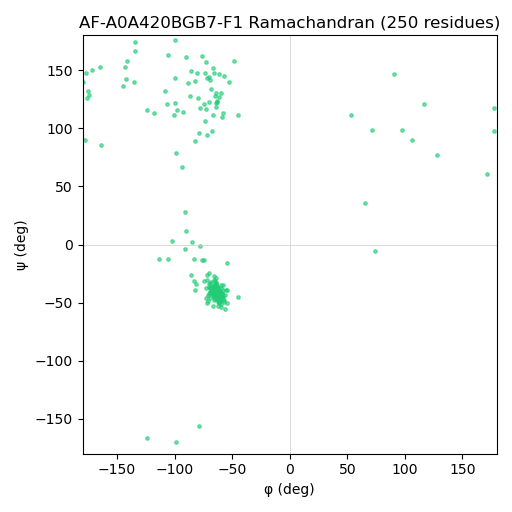00 95.12 83 TYR A C 1
ATOM 667 O O . TYR A 1 83 ? -16.298 3.417 23.745 1.00 95.12 83 TYR A O 1
ATOM 675 N N . GLY A 1 84 ? -18.286 2.870 22.857 1.00 94.69 84 GLY A N 1
ATOM 676 C CA . GLY A 1 84 ? -18.697 4.225 22.489 1.00 94.69 84 GLY A CA 1
ATOM 677 C C . GLY A 1 84 ? -19.108 5.099 23.673 1.00 94.69 84 GLY A C 1
ATOM 678 O O . GLY A 1 84 ? -19.203 6.314 23.518 1.00 94.69 84 GLY A O 1
ATOM 679 N N . LYS A 1 85 ? -19.318 4.512 24.861 1.00 95.19 85 LYS A N 1
ATOM 680 C CA . LYS A 1 85 ? -19.598 5.255 26.105 1.00 95.19 85 LYS A CA 1
ATOM 681 C C . LYS A 1 85 ? -18.436 6.148 26.540 1.00 95.19 85 LYS A C 1
ATOM 683 O O . LYS A 1 85 ? -18.672 7.152 27.204 1.00 95.19 85 LYS A O 1
ATOM 688 N N . ASP A 1 86 ? -17.208 5.773 26.191 1.00 95.38 86 ASP A N 1
ATOM 689 C CA . ASP A 1 86 ? -15.997 6.522 26.510 1.00 95.38 86 ASP A CA 1
ATOM 690 C C . ASP A 1 86 ? -15.310 6.968 25.212 1.00 95.38 86 ASP A C 1
ATOM 692 O O . ASP A 1 86 ? -14.804 6.159 24.428 1.00 95.38 86 ASP A O 1
ATOM 696 N N . ALA A 1 87 ? -15.300 8.282 24.986 1.00 96.00 87 ALA A N 1
ATOM 697 C CA . ALA A 1 87 ? -14.733 8.877 23.785 1.00 96.00 87 ALA A CA 1
ATOM 698 C C . ALA A 1 87 ? -13.218 8.641 23.663 1.00 96.00 87 ALA A C 1
ATOM 700 O O . ALA A 1 87 ? -12.718 8.478 22.547 1.00 96.00 87 ALA A O 1
ATOM 701 N N . GLU A 1 88 ? -12.482 8.594 24.777 1.00 97.06 88 GLU A N 1
ATOM 702 C CA . GLU A 1 88 ? -11.035 8.365 24.763 1.00 97.06 88 GLU A CA 1
ATOM 703 C C . GLU A 1 88 ? -10.728 6.913 24.378 1.00 97.06 88 GLU A C 1
ATOM 705 O O . GLU A 1 88 ? -9.889 6.651 23.507 1.00 97.06 88 GLU A O 1
ATOM 710 N N . VAL A 1 89 ? -11.481 5.964 24.942 1.00 95.94 89 VAL A N 1
ATOM 711 C CA . VAL A 1 89 ? -11.366 4.543 24.590 1.00 95.94 89 VAL A CA 1
ATOM 712 C C . VAL A 1 89 ? -11.706 4.324 23.118 1.00 95.94 89 VAL A C 1
ATOM 714 O O . VAL A 1 89 ? -10.915 3.695 22.408 1.00 95.94 89 VAL A O 1
ATOM 717 N N . MET A 1 90 ? -12.822 4.872 22.630 1.00 96.12 90 MET A N 1
ATOM 718 C CA . MET A 1 90 ? -13.220 4.733 21.227 1.00 96.12 90 MET A CA 1
ATOM 719 C C . MET A 1 90 ? -12.206 5.377 20.269 1.00 96.12 90 MET A C 1
ATOM 721 O O . MET A 1 90 ? -11.826 4.763 19.271 1.00 96.12 90 MET A O 1
ATOM 725 N N . SER A 1 91 ? -11.686 6.562 20.599 1.00 97.19 91 SER A N 1
ATOM 726 C CA . SER A 1 91 ? -10.615 7.213 19.830 1.00 97.19 91 SER A CA 1
ATOM 727 C C . SER A 1 91 ? -9.361 6.333 19.746 1.00 97.19 91 SER A C 1
ATOM 729 O O . SER A 1 91 ? -8.796 6.135 18.667 1.00 97.19 91 SER A O 1
ATOM 731 N N . SER A 1 92 ? -8.967 5.703 20.859 1.00 97.62 92 SER A N 1
ATOM 732 C CA . SER A 1 92 ? -7.827 4.778 20.878 1.00 97.62 92 SER A CA 1
ATOM 733 C C . SER A 1 92 ? -8.047 3.529 20.011 1.00 97.62 92 SER A C 1
ATOM 735 O O . SER A 1 92 ? -7.093 3.015 19.421 1.00 97.62 92 SER A O 1
ATOM 737 N N . ILE A 1 93 ? -9.290 3.038 19.921 1.00 97.88 93 ILE A N 1
ATOM 738 C CA . ILE A 1 93 ? -9.670 1.907 19.063 1.00 97.88 93 ILE A CA 1
ATOM 739 C C . ILE A 1 93 ? -9.517 2.307 17.598 1.00 97.88 93 ILE A C 1
ATOM 741 O O . ILE A 1 93 ? -8.795 1.627 16.870 1.00 97.88 93 ILE A O 1
ATOM 745 N N . TYR A 1 94 ? -10.118 3.425 17.183 1.00 97.31 94 TYR A N 1
ATOM 746 C CA . TYR A 1 94 ? -10.025 3.896 15.799 1.00 97.31 94 TYR A CA 1
ATOM 747 C C . TYR A 1 94 ? -8.591 4.206 15.379 1.00 97.31 94 TYR A C 1
ATOM 749 O O . TYR A 1 94 ? -8.196 3.827 14.280 1.00 97.31 94 TYR A O 1
ATOM 757 N N . LYS A 1 95 ? -7.776 4.788 16.265 1.00 98.12 95 LYS A N 1
ATOM 758 C CA . LYS A 1 95 ? -6.351 5.007 15.989 1.00 98.12 95 LYS A CA 1
ATOM 759 C C . LYS A 1 95 ? -5.612 3.697 15.698 1.00 98.12 95 LYS A C 1
ATOM 761 O O . LYS A 1 95 ? -4.860 3.611 14.736 1.00 98.12 95 LYS A O 1
ATOM 766 N N . LYS A 1 96 ? -5.860 2.644 16.486 1.00 98.19 96 LYS A N 1
ATOM 767 C CA . LYS A 1 96 ? -5.265 1.319 16.232 1.00 98.19 96 LYS A CA 1
ATOM 768 C C . LYS A 1 96 ? -5.767 0.696 14.928 1.00 98.19 96 LYS A C 1
ATOM 770 O O . LYS A 1 96 ? -4.998 0.025 14.246 1.00 98.19 96 LYS A O 1
ATOM 775 N N . VAL A 1 97 ? -7.038 0.906 14.580 1.00 98.12 97 VAL A N 1
ATOM 776 C CA . VAL A 1 97 ? -7.595 0.464 13.291 1.00 98.12 97 VAL A CA 1
ATOM 777 C C . VAL A 1 97 ? -6.895 1.176 12.133 1.00 98.12 97 VAL A C 1
ATOM 779 O O . VAL A 1 97 ? -6.465 0.515 11.192 1.00 98.12 97 VAL A O 1
ATOM 782 N N . GLU A 1 98 ? -6.723 2.494 12.220 1.00 97.69 98 GLU A N 1
ATOM 783 C CA . GLU A 1 98 ? -5.994 3.291 11.229 1.00 97.69 98 GLU A CA 1
ATOM 784 C C . GLU A 1 98 ? -4.536 2.833 11.092 1.00 97.69 98 GLU A C 1
ATOM 786 O O . GLU A 1 98 ? -4.049 2.652 9.973 1.00 97.69 98 GLU A O 1
ATOM 791 N N . ASP A 1 99 ? -3.851 2.577 12.209 1.00 98.12 99 ASP A N 1
ATOM 792 C CA . ASP A 1 99 ? -2.478 2.066 12.216 1.00 98.12 99 ASP A CA 1
ATOM 793 C C . ASP A 1 99 ? -2.382 0.694 11.521 1.00 98.12 99 ASP A C 1
ATOM 795 O O . ASP A 1 99 ? -1.482 0.471 10.702 1.00 98.12 99 ASP A O 1
ATOM 799 N N . ASN A 1 100 ? -3.327 -0.214 11.798 1.00 97.56 100 ASN A N 1
ATOM 800 C CA . ASN A 1 100 ? -3.404 -1.526 11.149 1.00 97.56 100 ASN A CA 1
ATOM 801 C C . ASN A 1 100 ? -3.607 -1.389 9.634 1.00 97.56 100 ASN A C 1
ATOM 803 O O . ASN A 1 100 ? -2.832 -1.955 8.859 1.00 97.56 100 ASN A O 1
ATOM 807 N N . LEU A 1 101 ? -4.592 -0.592 9.207 1.00 97.12 101 LEU A N 1
ATOM 808 C CA . LEU A 1 101 ? -4.883 -0.360 7.788 1.00 97.12 101 LEU A CA 1
ATOM 809 C C . LEU A 1 101 ? -3.705 0.310 7.071 1.00 97.12 101 LEU A C 1
ATOM 811 O O . LEU A 1 101 ? -3.337 -0.079 5.963 1.00 97.12 101 LEU A O 1
ATOM 815 N N . THR A 1 102 ? -3.057 1.279 7.716 1.00 97.12 102 THR A N 1
ATOM 816 C CA . THR A 1 102 ? -1.873 1.957 7.174 1.00 97.12 102 THR A CA 1
ATOM 817 C C . THR A 1 102 ? -0.718 0.981 6.986 1.00 97.12 102 THR A C 1
ATOM 819 O O . THR A 1 102 ? -0.003 1.044 5.981 1.00 97.12 102 THR A O 1
ATOM 822 N N . LYS A 1 103 ? -0.519 0.066 7.938 1.00 97.38 103 LYS A N 1
ATOM 823 C CA . LYS A 1 103 ? 0.509 -0.972 7.849 1.00 97.38 103 LYS A CA 1
ATOM 824 C C . LYS A 1 103 ? 0.229 -1.942 6.701 1.00 97.38 103 LYS A C 1
ATOM 826 O O . LYS A 1 103 ? 1.149 -2.236 5.938 1.00 97.38 103 LYS A O 1
ATOM 831 N N . GLU A 1 104 ? -1.009 -2.409 6.558 1.00 95.69 104 GLU A N 1
ATOM 832 C CA . GLU A 1 104 ? -1.403 -3.286 5.450 1.00 95.69 104 GLU A CA 1
ATOM 833 C C . GLU A 1 104 ? -1.247 -2.588 4.095 1.00 95.69 104 GLU A C 1
ATOM 835 O O . GLU A 1 104 ? -0.627 -3.138 3.184 1.00 95.69 104 GLU A O 1
ATOM 840 N N . ASN A 1 105 ? -1.699 -1.339 3.976 1.00 95.75 105 ASN A N 1
ATOM 841 C CA . ASN A 1 105 ? -1.552 -0.559 2.750 1.00 95.75 105 ASN A CA 1
ATOM 842 C C . ASN A 1 105 ? -0.072 -0.367 2.362 1.00 95.75 105 ASN A C 1
ATOM 844 O O . ASN A 1 105 ? 0.323 -0.590 1.217 1.00 95.75 105 ASN A O 1
ATOM 848 N N . LYS A 1 106 ? 0.794 -0.030 3.327 1.00 97.50 106 LYS A N 1
ATOM 849 C CA . LYS A 1 106 ? 2.247 0.065 3.092 1.00 97.50 106 LYS A CA 1
ATOM 850 C C . LYS A 1 106 ? 2.841 -1.256 2.605 1.00 97.50 106 LYS A C 1
ATOM 852 O O . LYS A 1 106 ? 3.639 -1.260 1.674 1.00 97.50 106 LYS A O 1
ATOM 857 N N . PHE A 1 107 ? 2.428 -2.378 3.191 1.00 96.81 107 PHE A N 1
ATOM 858 C CA . PHE A 1 107 ? 2.899 -3.697 2.776 1.00 96.81 107 PHE A CA 1
ATOM 859 C C . PHE A 1 107 ? 2.555 -3.997 1.308 1.00 96.81 107 PHE A C 1
ATOM 861 O O . PHE A 1 107 ? 3.439 -4.382 0.540 1.00 96.81 107 PHE A O 1
ATOM 868 N N . TYR A 1 108 ? 1.305 -3.769 0.894 1.00 95.50 108 TYR A N 1
ATOM 869 C CA . TYR A 1 108 ? 0.887 -4.011 -0.490 1.00 95.50 108 TYR A CA 1
ATOM 870 C C . TYR A 1 108 ? 1.514 -3.025 -1.482 1.00 95.50 108 TYR A C 1
ATOM 872 O O . TYR A 1 108 ? 1.995 -3.449 -2.536 1.00 95.50 108 TYR A O 1
ATOM 880 N N . THR A 1 109 ? 1.602 -1.739 -1.133 1.00 96.88 109 THR A N 1
ATOM 881 C CA . THR A 1 109 ? 2.241 -0.734 -2.001 1.00 96.88 109 THR A CA 1
ATOM 882 C C . THR A 1 109 ? 3.735 -1.006 -2.199 1.00 96.88 109 THR A C 1
ATOM 884 O O . THR A 1 109 ? 4.250 -0.849 -3.307 1.00 96.88 109 THR A O 1
ATOM 887 N N . ASP A 1 110 ? 4.439 -1.504 -1.180 1.00 97.25 110 ASP A N 1
ATOM 888 C CA . ASP A 1 110 ? 5.839 -1.913 -1.309 1.00 97.25 110 ASP A CA 1
ATOM 889 C C . ASP A 1 110 ? 6.028 -3.134 -2.214 1.00 97.25 110 ASP A C 1
ATOM 891 O O . ASP A 1 110 ? 7.014 -3.206 -2.957 1.00 97.25 110 ASP A O 1
ATOM 895 N N . ILE A 1 111 ? 5.102 -4.094 -2.176 1.00 97.31 111 ILE A N 1
ATOM 896 C CA . ILE A 1 111 ? 5.113 -5.249 -3.084 1.00 97.31 111 ILE A CA 1
ATOM 897 C C . ILE A 1 111 ? 4.911 -4.787 -4.528 1.00 97.31 111 ILE A C 1
ATOM 899 O O . ILE A 1 111 ? 5.666 -5.192 -5.418 1.00 97.31 111 ILE A O 1
ATOM 903 N N . GLU A 1 112 ? 3.927 -3.921 -4.762 1.00 96.56 112 GLU A N 1
ATOM 904 C CA . GLU A 1 112 ? 3.625 -3.404 -6.095 1.00 96.56 112 GLU A CA 1
ATOM 905 C C . GLU A 1 112 ? 4.777 -2.563 -6.651 1.00 96.56 112 GLU A C 1
ATOM 907 O O . GLU A 1 112 ? 5.202 -2.770 -7.789 1.00 96.56 112 GLU A O 1
ATOM 912 N N . ARG A 1 113 ? 5.377 -1.709 -5.817 1.00 97.00 113 ARG A N 1
ATOM 913 C CA . ARG A 1 113 ? 6.572 -0.934 -6.164 1.00 97.00 113 ARG A CA 1
ATOM 914 C C . ARG A 1 113 ? 7.734 -1.831 -6.584 1.00 97.00 113 ARG A C 1
ATOM 916 O O . ARG A 1 113 ? 8.298 -1.633 -7.656 1.00 97.00 113 ARG A O 1
ATOM 923 N N . LYS A 1 114 ? 8.055 -2.866 -5.799 1.00 97.00 114 LYS A N 1
ATOM 924 C CA . LYS A 1 114 ? 9.126 -3.825 -6.137 1.00 97.00 114 LYS A CA 1
ATOM 925 C C . LYS A 1 114 ? 8.849 -4.554 -7.451 1.00 97.00 114 LYS A C 1
ATOM 927 O O . LYS A 1 114 ? 9.761 -4.747 -8.259 1.00 97.00 114 LYS A O 1
ATOM 932 N N . LYS A 1 115 ? 7.595 -4.949 -7.682 1.00 96.81 115 LYS A N 1
ATOM 933 C CA . LYS A 1 115 ? 7.173 -5.562 -8.945 1.00 96.81 115 LYS A CA 1
ATOM 934 C C . LYS A 1 115 ? 7.384 -4.589 -10.106 1.00 96.81 115 LYS A C 1
ATOM 936 O O . LYS A 1 115 ? 8.009 -4.972 -11.096 1.00 96.81 115 LYS A O 1
ATOM 941 N N . GLN A 1 116 ? 6.943 -3.343 -9.963 1.00 96.25 116 GLN A N 1
ATOM 942 C CA . GLN A 1 116 ? 7.070 -2.321 -10.996 1.00 96.25 116 GLN A CA 1
ATOM 943 C C . GLN A 1 116 ? 8.533 -1.977 -11.298 1.00 96.25 116 GLN A C 1
ATOM 945 O O . GLN A 1 116 ? 8.912 -1.887 -12.465 1.00 96.25 116 GLN A O 1
ATOM 950 N N . ASP A 1 117 ? 9.382 -1.874 -10.276 1.00 96.25 117 ASP A N 1
ATOM 951 C CA . ASP A 1 117 ? 10.820 -1.647 -10.442 1.00 96.25 117 ASP A CA 1
ATOM 952 C C . ASP A 1 117 ? 11.495 -2.800 -11.200 1.00 96.25 117 ASP A C 1
ATOM 954 O O . ASP A 1 117 ? 12.339 -2.573 -12.074 1.00 96.25 117 ASP A O 1
ATOM 958 N N . SER A 1 118 ? 11.087 -4.045 -10.932 1.00 95.50 118 SER A N 1
ATOM 959 C CA . SER A 1 118 ? 11.592 -5.215 -11.663 1.00 95.50 118 SER A CA 1
ATOM 960 C C . SER A 1 118 ? 11.188 -5.209 -13.142 1.00 95.50 118 SER A C 1
ATOM 962 O O . SER A 1 118 ? 11.965 -5.626 -13.998 1.00 95.50 118 SER A O 1
ATOM 964 N N . ILE A 1 119 ? 9.993 -4.705 -13.460 1.00 94.88 119 ILE A N 1
ATOM 965 C CA . ILE A 1 119 ? 9.517 -4.567 -14.841 1.00 94.88 119 ILE A CA 1
ATOM 966 C C . ILE A 1 119 ? 10.289 -3.438 -15.529 1.00 94.88 119 ILE A C 1
ATOM 968 O O . ILE A 1 119 ? 10.925 -3.668 -16.554 1.00 94.88 119 ILE A O 1
ATOM 972 N N . ARG A 1 120 ? 10.362 -2.259 -14.900 1.00 95.88 120 ARG A N 1
ATOM 973 C CA . ARG A 1 120 ? 11.059 -1.079 -15.435 1.00 95.88 120 ARG A CA 1
ATOM 974 C C . ARG A 1 120 ? 12.524 -1.363 -15.757 1.00 95.88 120 ARG A C 1
ATOM 976 O O . ARG A 1 120 ? 13.030 -0.923 -16.788 1.00 95.88 120 ARG A O 1
ATOM 983 N N . THR A 1 121 ? 13.219 -2.074 -14.873 1.00 94.50 121 THR A N 1
ATOM 984 C CA . THR A 1 121 ? 14.631 -2.432 -15.072 1.00 94.50 121 THR A CA 1
ATOM 985 C C . THR A 1 121 ? 14.813 -3.384 -16.251 1.00 94.50 121 THR A C 1
ATOM 987 O O . THR A 1 121 ? 15.691 -3.142 -17.081 1.00 94.50 121 THR A O 1
ATOM 990 N N . ARG A 1 122 ? 13.960 -4.409 -16.394 1.00 93.88 122 ARG A N 1
ATOM 991 C CA . ARG A 1 122 ? 13.994 -5.303 -17.565 1.00 93.88 122 ARG A CA 1
ATOM 992 C C . ARG A 1 122 ? 13.678 -4.567 -18.863 1.00 93.88 122 ARG A C 1
ATOM 994 O O . ARG A 1 122 ? 14.430 -4.711 -19.826 1.00 93.88 122 ARG A O 1
ATOM 1001 N N . ASP A 1 123 ? 12.638 -3.743 -18.869 1.00 95.19 123 ASP A N 1
ATOM 1002 C CA . ASP A 1 123 ? 12.228 -2.981 -20.051 1.00 95.19 123 ASP A CA 1
ATOM 1003 C C . ASP A 1 123 ? 13.325 -2.003 -20.486 1.00 95.19 123 ASP A C 1
ATOM 1005 O O . ASP A 1 123 ? 13.615 -1.882 -21.674 1.00 95.19 123 ASP A O 1
ATOM 1009 N N . SER A 1 124 ? 14.019 -1.379 -19.528 1.00 96.00 124 SER A N 1
ATOM 1010 C CA . SER A 1 124 ? 15.153 -0.488 -19.808 1.00 96.00 124 SER A CA 1
ATOM 1011 C C . SER A 1 124 ? 16.312 -1.223 -20.489 1.00 96.00 124 SER A C 1
ATOM 1013 O O . SER A 1 124 ? 16.889 -0.703 -21.442 1.00 96.00 124 SER A O 1
ATOM 1015 N N . ILE A 1 125 ? 16.642 -2.441 -20.040 1.00 94.25 125 ILE A N 1
ATOM 1016 C CA . ILE A 1 125 ? 17.713 -3.257 -20.639 1.00 94.25 125 ILE A CA 1
ATOM 1017 C C . ILE A 1 125 ? 17.342 -3.671 -22.066 1.00 94.25 125 ILE A C 1
ATOM 1019 O O . ILE A 1 125 ? 18.164 -3.574 -22.979 1.00 94.25 125 ILE A O 1
ATOM 1023 N N . VAL A 1 126 ? 16.102 -4.119 -22.270 1.00 94.69 126 VAL A N 1
ATOM 1024 C CA . VAL A 1 126 ? 15.609 -4.515 -23.595 1.00 94.69 126 VAL A CA 1
ATOM 1025 C C . VAL A 1 126 ? 15.597 -3.315 -24.538 1.00 94.69 126 VAL A C 1
ATOM 1027 O O . VAL A 1 126 ? 16.114 -3.415 -25.650 1.00 94.69 126 VAL A O 1
ATOM 1030 N N . ASN A 1 127 ? 15.090 -2.169 -24.083 1.00 96.94 127 ASN A N 1
ATOM 1031 C CA . ASN A 1 127 ? 15.047 -0.952 -24.883 1.00 96.94 127 ASN A CA 1
ATOM 1032 C C . ASN A 1 127 ? 16.455 -0.458 -25.250 1.00 96.94 127 ASN A C 1
ATOM 1034 O O . ASN A 1 127 ? 16.701 -0.145 -26.411 1.00 96.94 127 ASN A O 1
ATOM 1038 N N . ALA A 1 128 ? 17.405 -0.472 -24.307 1.00 95.31 128 ALA A N 1
ATOM 1039 C CA . ALA A 1 128 ? 18.798 -0.119 -24.584 1.00 95.31 128 ALA A CA 1
ATOM 1040 C C . ALA A 1 128 ? 19.432 -1.047 -25.635 1.00 95.31 128 ALA A C 1
ATOM 1042 O O . ALA A 1 128 ? 20.125 -0.583 -26.541 1.00 95.31 128 ALA A O 1
ATOM 1043 N N . ARG A 1 129 ? 19.149 -2.356 -25.568 1.00 95.44 129 ARG A N 1
ATOM 1044 C CA . ARG A 1 129 ? 19.629 -3.337 -26.554 1.00 95.44 129 ARG A CA 1
ATOM 1045 C C . ARG A 1 129 ? 19.043 -3.096 -27.942 1.00 95.44 129 ARG A C 1
ATOM 1047 O O . ARG A 1 129 ? 19.768 -3.161 -28.935 1.00 95.44 129 ARG A O 1
ATOM 1054 N N . ILE A 1 130 ? 17.738 -2.834 -28.014 1.00 95.69 130 ILE A N 1
ATOM 1055 C CA . ILE A 1 130 ? 17.059 -2.520 -29.273 1.00 95.69 130 ILE A CA 1
ATOM 1056 C C . ILE A 1 130 ? 17.661 -1.242 -29.856 1.00 95.69 130 ILE A C 1
ATOM 1058 O O . ILE A 1 130 ? 18.097 -1.263 -31.004 1.00 95.69 130 ILE A O 1
ATOM 1062 N N . GLN A 1 131 ? 17.787 -0.185 -29.053 1.00 95.44 131 GLN A N 1
ATOM 1063 C CA . GLN A 1 131 ? 18.339 1.097 -29.480 1.00 95.44 131 GLN A CA 1
ATOM 1064 C C . GLN A 1 131 ? 19.776 0.984 -30.008 1.00 95.44 131 GLN A C 1
ATOM 1066 O O . GLN A 1 131 ? 20.096 1.590 -31.034 1.00 95.44 131 GLN A O 1
ATOM 1071 N N . ASP A 1 132 ? 20.643 0.213 -29.348 1.00 95.56 132 ASP A N 1
ATOM 1072 C CA . ASP A 1 132 ? 22.007 -0.035 -29.829 1.00 95.56 132 ASP A CA 1
ATOM 1073 C C . ASP A 1 132 ? 21.992 -0.743 -31.194 1.00 95.56 132 ASP A C 1
ATOM 1075 O O . ASP A 1 132 ? 22.615 -0.288 -32.159 1.00 95.56 132 ASP A O 1
ATOM 1079 N N . SER A 1 133 ? 21.181 -1.800 -31.319 1.00 96.12 133 SER A N 1
ATOM 1080 C CA . SER A 1 133 ? 21.061 -2.558 -32.567 1.00 96.12 133 SER A CA 1
ATOM 1081 C C . SER A 1 133 ? 20.529 -1.706 -33.726 1.00 96.12 133 SER A C 1
ATOM 1083 O O . SER A 1 133 ? 21.092 -1.740 -34.824 1.00 96.12 133 SER A O 1
ATOM 1085 N N . THR A 1 134 ? 19.511 -0.875 -33.483 1.00 96.44 134 THR A N 1
ATOM 1086 C CA . THR A 1 134 ? 18.949 0.022 -34.497 1.00 96.44 134 THR A CA 1
ATOM 1087 C C . THR A 1 134 ? 19.942 1.112 -34.866 1.00 96.44 134 THR A C 1
ATOM 1089 O O . THR A 1 134 ? 20.131 1.389 -36.047 1.00 96.44 134 THR A O 1
ATOM 1092 N N . SER A 1 135 ? 20.642 1.690 -33.887 1.00 96.56 135 SER A N 1
ATOM 1093 C CA . SER A 1 135 ? 21.637 2.743 -34.130 1.00 96.56 135 SER A CA 1
ATOM 1094 C C . SER A 1 135 ? 22.799 2.228 -34.975 1.00 96.56 135 SER A C 1
ATOM 1096 O O . SER A 1 135 ? 23.255 2.913 -35.894 1.00 96.56 135 SER A O 1
ATOM 1098 N N . ARG A 1 136 ? 23.248 0.993 -34.723 1.00 96.00 136 ARG A N 1
ATOM 1099 C CA . ARG A 1 136 ? 24.287 0.340 -35.525 1.00 96.00 136 ARG A CA 1
ATOM 1100 C C . ARG A 1 136 ? 23.851 0.156 -36.978 1.00 96.00 136 ARG A C 1
ATOM 1102 O O . ARG A 1 136 ? 24.618 0.501 -37.878 1.00 96.00 136 ARG A O 1
ATOM 1109 N N . VAL A 1 137 ? 22.643 -0.360 -37.208 1.00 96.38 137 VAL A N 1
ATOM 1110 C CA . VAL A 1 137 ? 22.102 -0.563 -38.564 1.00 96.38 137 VAL A CA 1
ATOM 1111 C C . VAL A 1 137 ? 21.929 0.775 -39.285 1.00 96.38 137 VAL A C 1
ATOM 1113 O O . VAL A 1 137 ? 22.375 0.915 -40.422 1.00 96.38 137 VAL A O 1
ATOM 1116 N N . MET A 1 138 ? 21.377 1.786 -38.610 1.00 96.25 138 MET A N 1
ATOM 1117 C CA . MET A 1 138 ? 21.200 3.125 -39.180 1.00 96.25 138 MET A CA 1
ATOM 1118 C C . MET A 1 138 ? 22.537 3.765 -39.560 1.00 96.25 138 MET A C 1
ATOM 1120 O O . MET A 1 138 ? 22.671 4.305 -40.657 1.00 96.25 138 MET A O 1
ATOM 1124 N N . ARG A 1 139 ? 23.563 3.638 -38.709 1.00 95.94 139 ARG A N 1
ATOM 1125 C CA . ARG A 1 139 ? 24.917 4.119 -39.018 1.00 95.94 139 ARG A CA 1
ATOM 1126 C C . ARG A 1 139 ? 25.496 3.423 -40.249 1.00 95.94 139 ARG A C 1
ATOM 1128 O O . ARG A 1 139 ? 26.102 4.083 -41.089 1.00 95.94 139 ARG A O 1
ATOM 1135 N N . GLN A 1 140 ? 25.317 2.107 -40.371 1.00 95.94 140 GLN A N 1
ATOM 1136 C CA . GLN A 1 140 ? 25.774 1.355 -41.544 1.00 95.94 140 GLN A CA 1
ATOM 1137 C C . GLN A 1 140 ? 25.043 1.789 -42.818 1.00 95.94 140 GLN A C 1
ATOM 1139 O O . GLN A 1 140 ? 25.681 1.989 -43.852 1.00 95.94 140 GLN A O 1
ATOM 1144 N N . GLN A 1 141 ? 23.726 1.984 -42.739 1.00 96.31 141 GLN A N 1
ATOM 1145 C CA . GLN A 1 141 ? 22.923 2.460 -43.860 1.00 96.31 141 GLN A CA 1
ATOM 1146 C C . GLN A 1 141 ? 23.354 3.865 -44.292 1.00 96.31 141 GLN A C 1
ATOM 1148 O O . GLN A 1 141 ? 23.566 4.094 -45.479 1.00 96.31 141 GLN A O 1
ATOM 1153 N N . GLN A 1 142 ? 23.557 4.783 -43.345 1.00 96.00 142 GLN A N 1
ATOM 1154 C CA . GLN A 1 142 ? 24.030 6.134 -43.635 1.00 96.00 142 GLN A CA 1
ATOM 1155 C C . GLN A 1 142 ? 25.406 6.118 -44.313 1.00 96.00 142 GLN A C 1
ATOM 1157 O O . GLN A 1 142 ? 25.575 6.732 -45.363 1.00 96.00 142 GLN A O 1
ATOM 1162 N N . GLN A 1 143 ? 26.363 5.349 -43.783 1.00 95.38 143 GLN A N 1
ATOM 1163 C CA . GLN A 1 143 ? 27.690 5.204 -44.393 1.00 95.38 143 GLN A CA 1
ATOM 1164 C C . GLN A 1 143 ? 27.622 4.641 -45.819 1.00 95.38 143 GLN A C 1
ATOM 1166 O O . GLN A 1 143 ? 28.397 5.044 -46.685 1.00 95.38 143 GLN A O 1
ATOM 1171 N N . TYR A 1 144 ? 26.713 3.699 -46.076 1.00 94.38 144 TYR A N 1
ATOM 1172 C CA . TYR A 1 144 ? 26.496 3.158 -47.415 1.00 94.38 144 TYR A CA 1
ATOM 1173 C C . TYR A 1 144 ? 25.947 4.223 -48.376 1.00 94.38 144 TYR A C 1
ATOM 1175 O O . TYR A 1 144 ? 26.471 4.374 -49.480 1.00 94.38 144 TYR A O 1
ATOM 1183 N N . GLN A 1 145 ? 24.959 5.007 -47.937 1.00 94.06 145 GLN A N 1
ATOM 1184 C CA . GLN A 1 145 ? 24.391 6.099 -48.733 1.00 94.06 145 GLN A CA 1
ATOM 1185 C C . GLN A 1 145 ? 25.420 7.200 -49.020 1.00 94.06 145 GLN A C 1
ATOM 1187 O O . GLN A 1 145 ? 25.522 7.657 -50.155 1.00 94.06 145 GLN A O 1
ATOM 1192 N N . GLU A 1 146 ? 26.238 7.577 -48.034 1.00 92.94 146 GLU A N 1
ATOM 1193 C CA . GLU A 1 146 ? 27.323 8.553 -48.206 1.00 92.94 146 GLU A CA 1
ATOM 1194 C C . GLU A 1 146 ? 28.346 8.089 -49.250 1.00 92.94 146 GLU A C 1
ATOM 1196 O O . GLU A 1 146 ? 28.771 8.874 -50.099 1.00 92.94 146 GLU A O 1
ATOM 1201 N N . ARG A 1 147 ? 28.705 6.798 -49.244 1.00 90.25 147 ARG A N 1
ATOM 1202 C CA . ARG A 1 147 ? 29.595 6.220 -50.264 1.00 90.25 147 ARG A CA 1
ATOM 1203 C C . ARG A 1 147 ? 28.976 6.277 -51.656 1.00 90.25 147 ARG A C 1
ATOM 1205 O O . ARG A 1 147 ? 29.663 6.665 -52.596 1.00 90.25 147 ARG A O 1
ATOM 1212 N N . ILE A 1 148 ? 27.700 5.915 -51.795 1.00 92.69 148 ILE A N 1
ATOM 1213 C CA . ILE A 1 148 ? 26.990 6.011 -53.078 1.00 92.69 148 ILE A CA 1
ATOM 1214 C C . ILE A 1 148 ? 26.953 7.462 -53.563 1.00 92.69 148 ILE A C 1
ATOM 1216 O O . ILE A 1 148 ? 27.295 7.729 -54.713 1.00 92.69 148 ILE A O 1
ATOM 1220 N N . ALA A 1 149 ? 26.597 8.406 -52.692 1.00 90.62 149 ALA A N 1
ATOM 1221 C CA . ALA A 1 149 ? 26.532 9.821 -53.038 1.00 90.62 149 ALA A CA 1
ATOM 1222 C C . ALA A 1 149 ? 27.899 10.366 -53.483 1.00 90.62 149 ALA A C 1
ATOM 1224 O O . ALA A 1 149 ? 27.982 11.074 -54.487 1.00 90.62 149 ALA A O 1
ATOM 1225 N N . ALA A 1 150 ? 28.979 9.992 -52.789 1.00 87.88 150 ALA A N 1
ATOM 1226 C CA . ALA A 1 150 ? 30.339 10.379 -53.160 1.00 87.88 150 ALA A CA 1
ATOM 1227 C C . ALA A 1 150 ? 30.751 9.837 -54.539 1.00 87.88 150 ALA A C 1
ATOM 1229 O O . ALA A 1 150 ? 31.427 10.537 -55.290 1.00 87.88 150 ALA A O 1
ATOM 1230 N N . LEU A 1 151 ? 30.321 8.618 -54.888 1.00 84.88 151 LEU A N 1
ATOM 1231 C CA . LEU A 1 151 ? 30.565 8.028 -56.206 1.00 84.88 151 LEU A CA 1
ATOM 1232 C C . LEU A 1 151 ? 29.755 8.725 -57.309 1.00 84.88 151 LEU A C 1
ATOM 1234 O O . LEU A 1 151 ? 30.300 9.007 -58.372 1.00 84.88 151 LEU A O 1
ATOM 1238 N N . ILE A 1 152 ? 28.479 9.037 -57.062 1.00 83.69 152 ILE A N 1
ATOM 1239 C CA . ILE A 1 152 ? 27.600 9.696 -58.045 1.00 83.69 152 ILE A CA 1
ATOM 1240 C C . ILE A 1 152 ? 28.057 11.132 -58.329 1.00 83.69 152 ILE A C 1
ATOM 1242 O O . ILE A 1 152 ? 28.044 11.575 -59.476 1.00 83.69 152 ILE A O 1
ATOM 1246 N N . HIS A 1 153 ? 28.475 11.869 -57.299 1.00 76.62 153 HIS A N 1
ATOM 1247 C CA . HIS A 1 153 ? 28.904 13.264 -57.432 1.00 76.62 153 HIS A CA 1
ATOM 1248 C C . HIS A 1 153 ? 30.403 13.428 -57.707 1.00 76.62 153 HIS A C 1
ATOM 1250 O O . HIS A 1 153 ? 30.925 14.545 -57.649 1.00 76.62 153 HIS A O 1
ATOM 1256 N N . TYR A 1 154 ? 31.104 12.342 -58.036 1.00 77.12 154 TYR A N 1
ATOM 1257 C CA . TYR A 1 154 ? 32.521 12.394 -58.358 1.00 77.12 154 TYR A CA 1
ATOM 1258 C C . TYR A 1 154 ? 32.760 13.164 -59.665 1.00 77.12 154 TYR A C 1
ATOM 1260 O O . TYR A 1 154 ? 32.427 12.706 -60.758 1.00 77.12 154 TYR A O 1
ATOM 1268 N N . LYS A 1 155 ? 33.374 14.346 -59.558 1.00 74.81 155 LYS A N 1
ATOM 1269 C CA . LYS A 1 155 ? 33.922 15.083 -60.702 1.00 74.81 155 LYS A CA 1
ATOM 1270 C C . LYS A 1 155 ? 35.425 14.800 -60.771 1.00 74.81 155 LYS A C 1
ATOM 1272 O O . LYS A 1 155 ? 36.128 15.202 -59.842 1.00 74.81 155 LYS A O 1
ATOM 1277 N N . PRO A 1 156 ? 35.943 14.141 -61.824 1.00 70.06 156 PRO A N 1
ATOM 1278 C CA . PRO A 1 156 ? 37.381 13.937 -61.954 1.00 70.06 156 PRO A CA 1
ATOM 1279 C C . PRO A 1 156 ? 38.069 15.300 -62.077 1.00 70.06 156 PRO A C 1
ATOM 1281 O O . PRO A 1 156 ? 37.729 16.093 -62.961 1.00 70.06 156 PRO A O 1
ATOM 1284 N N . SER A 1 157 ? 39.016 15.599 -61.183 1.00 71.06 157 SER A N 1
ATOM 1285 C CA . SER A 1 157 ? 39.849 16.788 -61.353 1.00 71.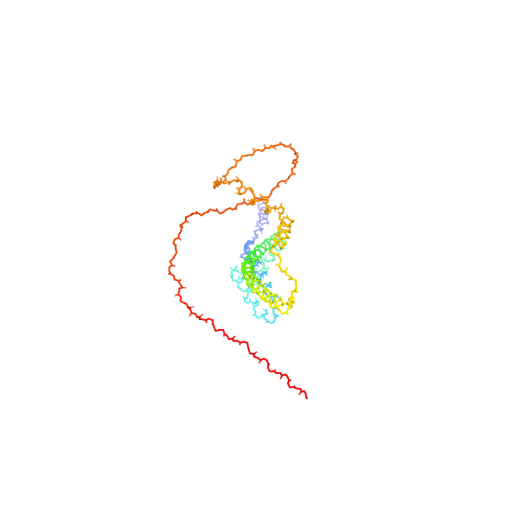06 157 SER A CA 1
ATOM 1286 C C . SER A 1 157 ? 40.782 16.565 -62.545 1.00 71.06 157 SER A C 1
ATOM 1288 O O . SER A 1 157 ? 41.272 15.462 -62.783 1.00 71.06 157 SER A O 1
ATOM 1290 N N . LYS A 1 158 ? 41.010 17.618 -63.334 1.00 75.56 158 LYS A N 1
ATOM 1291 C CA . LYS A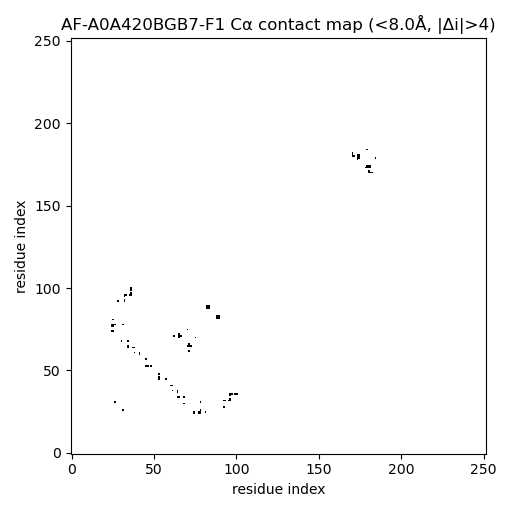 1 158 ? 41.964 17.586 -64.456 1.00 75.56 158 LYS A CA 1
ATOM 1292 C C . LYS A 1 158 ? 43.404 17.877 -64.009 1.00 75.56 158 LYS A C 1
ATOM 1294 O O . LYS A 1 158 ? 44.302 17.958 -64.842 1.00 75.56 158 LYS A O 1
ATOM 1299 N N . GLU A 1 159 ? 43.621 18.076 -62.712 1.00 77.06 159 GLU A N 1
ATOM 1300 C CA . GLU A 1 159 ? 44.914 18.437 -62.138 1.00 77.06 159 GLU A CA 1
ATOM 1301 C C . GLU A 1 159 ? 45.787 17.195 -61.934 1.00 77.06 159 GLU A C 1
ATOM 1303 O O . GLU A 1 159 ? 45.311 16.128 -61.545 1.00 77.06 159 GLU A O 1
ATOM 1308 N N . LYS A 1 160 ? 47.092 17.322 -62.199 1.00 73.56 160 LYS A N 1
ATOM 1309 C CA . LYS A 1 160 ? 48.049 16.234 -61.970 1.00 73.56 160 LYS A CA 1
ATOM 1310 C C . LYS A 1 160 ? 48.268 16.078 -60.466 1.00 73.56 160 LYS A C 1
ATOM 1312 O O . LYS A 1 160 ? 48.783 16.985 -59.822 1.00 73.56 160 LYS A O 1
ATOM 1317 N N . PHE A 1 161 ? 47.904 14.924 -59.917 1.00 78.00 161 PHE A N 1
ATOM 1318 C CA . PHE A 1 161 ? 48.101 14.625 -58.502 1.00 78.00 161 PHE A CA 1
ATOM 1319 C C . PHE A 1 161 ? 49.598 14.591 -58.148 1.00 78.00 161 PHE A C 1
ATOM 1321 O O . PHE A 1 161 ? 50.345 13.756 -58.660 1.00 78.00 161 PHE A O 1
ATOM 1328 N N . SER A 1 162 ? 50.034 15.487 -57.257 1.00 80.88 162 SER A N 1
ATOM 1329 C CA . SER A 1 162 ? 51.391 15.502 -56.702 1.00 80.88 162 SER A CA 1
ATOM 1330 C C . SER A 1 162 ? 51.390 14.880 -55.309 1.00 80.88 162 SER A C 1
ATOM 1332 O O . SER A 1 162 ? 50.875 15.458 -54.351 1.00 80.88 162 SER A O 1
ATOM 1334 N N . PHE A 1 163 ? 52.006 13.702 -55.180 1.00 82.81 163 PHE A N 1
ATOM 1335 C CA . PHE A 1 163 ? 52.082 12.983 -53.905 1.00 82.81 163 PHE A CA 1
ATOM 1336 C C . PHE A 1 163 ? 52.756 13.816 -52.801 1.00 82.81 163 PHE A C 1
ATOM 1338 O O . PHE A 1 163 ? 52.294 13.819 -51.664 1.00 82.81 163 PHE A O 1
ATOM 1345 N N . LYS A 1 164 ? 53.807 14.573 -53.152 1.00 82.62 164 LYS A N 1
ATOM 1346 C CA . LYS A 1 164 ? 54.577 15.410 -52.216 1.00 82.62 164 LYS A CA 1
ATOM 1347 C C . LYS A 1 164 ? 53.734 16.529 -51.600 1.00 82.62 164 LYS A C 1
ATOM 1349 O O . LYS A 1 164 ? 53.878 16.849 -50.423 1.00 82.62 164 LYS A O 1
ATOM 1354 N N . GLU A 1 165 ? 52.874 17.148 -52.401 1.00 85.19 165 GLU A N 1
ATOM 1355 C CA . GLU A 1 165 ? 52.022 18.236 -51.929 1.00 85.19 165 GLU A CA 1
ATOM 1356 C C . GLU A 1 165 ? 50.912 17.691 -51.030 1.00 85.19 165 GLU A C 1
ATOM 1358 O O . GLU A 1 165 ? 50.744 18.172 -49.907 1.00 85.19 165 GLU A O 1
ATOM 1363 N N . ALA A 1 166 ? 50.259 16.606 -51.457 1.00 85.00 166 ALA A N 1
ATOM 1364 C CA . ALA A 1 166 ? 49.236 15.919 -50.675 1.00 85.00 166 ALA A CA 1
ATOM 1365 C C . ALA A 1 166 ? 49.762 15.433 -49.313 1.00 85.00 166 ALA A C 1
ATOM 1367 O O . ALA A 1 166 ? 49.105 15.647 -48.291 1.00 85.00 166 ALA A O 1
ATOM 1368 N N . SER A 1 167 ? 50.961 14.838 -49.269 1.00 83.69 167 SER A N 1
ATOM 1369 C CA . SER A 1 167 ? 51.574 14.383 -48.016 1.00 83.69 167 SER A CA 1
ATOM 1370 C C . SER A 1 167 ? 51.903 15.549 -47.082 1.00 83.69 167 SER A C 1
ATOM 1372 O O . SER A 1 167 ? 51.656 15.466 -45.881 1.00 83.69 167 SER A O 1
ATOM 1374 N N . SER A 1 168 ? 52.394 16.670 -47.622 1.00 84.31 168 SER A N 1
ATOM 1375 C CA . SER A 1 168 ? 52.690 17.863 -46.817 1.00 84.31 168 SER A CA 1
ATOM 1376 C C . SER A 1 168 ? 51.428 18.482 -46.203 1.00 84.31 168 SER A C 1
ATOM 1378 O O . SER A 1 168 ? 51.433 18.917 -45.051 1.00 84.31 168 SER A O 1
ATOM 1380 N N . LEU A 1 169 ? 50.326 18.486 -46.956 1.00 86.69 169 LEU A N 1
ATOM 1381 C CA . LEU A 1 169 ? 49.044 19.045 -46.540 1.00 86.69 169 LEU A CA 1
ATOM 1382 C C . LEU A 1 169 ? 48.376 18.139 -45.496 1.00 86.69 169 LEU A C 1
ATOM 1384 O O . LEU A 1 169 ? 47.833 18.631 -44.505 1.00 86.69 169 LEU A O 1
ATOM 1388 N N . PHE A 1 170 ? 48.507 16.819 -45.656 1.00 87.38 170 PHE A N 1
ATOM 1389 C CA . PHE A 1 170 ? 48.136 15.843 -44.635 1.00 87.38 170 PHE A CA 1
ATOM 1390 C C . PHE A 1 170 ? 48.920 16.046 -43.334 1.00 87.38 170 PHE A C 1
ATOM 1392 O O . PHE A 1 170 ? 48.289 16.178 -42.290 1.00 87.38 170 PHE A O 1
ATOM 1399 N N . ASN A 1 171 ? 50.255 16.137 -43.380 1.00 85.19 171 ASN A N 1
ATOM 1400 C CA . ASN A 1 171 ? 51.077 16.327 -42.178 1.00 85.19 171 ASN A CA 1
ATOM 1401 C C . ASN A 1 171 ? 50.711 17.618 -41.438 1.00 85.19 171 ASN A C 1
ATOM 1403 O O . ASN A 1 171 ? 50.549 17.599 -40.218 1.00 85.19 171 ASN A O 1
ATOM 1407 N N . LYS A 1 172 ? 50.498 18.719 -42.170 1.00 85.12 172 LYS A N 1
ATOM 1408 C CA . LYS A 1 172 ? 50.044 19.992 -41.588 1.00 85.12 172 LYS A CA 1
ATOM 1409 C C . LYS A 1 172 ? 48.672 19.868 -40.931 1.00 85.12 172 LYS A C 1
ATOM 1411 O O . LYS A 1 172 ? 48.514 20.264 -39.780 1.00 85.12 172 LYS A O 1
ATOM 1416 N N . ASN A 1 173 ? 47.691 19.291 -41.624 1.00 87.88 173 ASN A N 1
ATOM 1417 C CA . ASN A 1 173 ? 46.348 19.106 -41.069 1.00 87.88 173 ASN A CA 1
ATOM 1418 C C . ASN A 1 173 ? 46.352 18.154 -39.871 1.00 87.88 173 ASN A C 1
ATOM 1420 O O . ASN A 1 173 ? 45.667 18.400 -38.882 1.00 87.88 173 ASN A O 1
ATOM 1424 N N . PHE A 1 174 ? 47.132 17.078 -39.936 1.00 87.94 174 PHE A N 1
ATOM 1425 C CA . PHE A 1 174 ? 47.296 16.134 -38.840 1.00 87.94 174 PHE A CA 1
ATOM 1426 C C . PHE A 1 174 ? 47.902 16.820 -37.615 1.00 87.94 174 PHE A C 1
ATOM 1428 O O . PHE A 1 174 ? 47.367 16.683 -36.513 1.00 87.94 174 PHE A O 1
ATOM 1435 N N . GLN A 1 175 ? 48.951 17.621 -37.813 1.00 84.12 175 GLN A N 1
ATOM 1436 C CA . GLN A 1 175 ? 49.570 18.405 -36.750 1.00 84.12 175 GLN A CA 1
ATOM 1437 C C . GLN A 1 175 ? 48.592 19.421 -36.159 1.00 84.12 175 GLN A C 1
ATOM 1439 O O . GLN A 1 175 ? 48.504 19.532 -34.942 1.00 84.12 175 GLN A O 1
ATOM 1444 N N . GLN A 1 176 ? 47.810 20.119 -36.982 1.00 85.31 176 GLN A N 1
ATOM 1445 C CA . GLN A 1 176 ? 46.798 21.058 -36.489 1.00 85.31 176 GLN A CA 1
ATOM 1446 C C . GLN A 1 176 ? 45.705 20.364 -35.670 1.00 85.31 176 GLN A C 1
ATOM 1448 O O . GLN A 1 176 ? 45.223 20.920 -34.688 1.00 85.31 176 GLN A O 1
ATOM 1453 N N . LYS A 1 177 ? 45.316 19.144 -36.052 1.00 84.44 177 LYS A N 1
ATOM 1454 C CA . LYS A 1 177 ? 44.217 18.419 -35.403 1.00 84.44 177 LYS A CA 1
ATOM 1455 C C . LYS A 1 177 ? 44.637 17.674 -34.138 1.00 84.44 177 LYS A C 1
ATOM 1457 O O . LYS A 1 177 ? 43.815 17.486 -33.248 1.00 84.44 177 LYS A O 1
ATOM 1462 N N . THR A 1 178 ? 45.883 17.209 -34.081 1.00 82.75 178 THR A N 1
ATOM 1463 C CA . THR A 1 178 ? 46.392 16.345 -32.999 1.00 82.75 178 THR A CA 1
ATOM 1464 C C . THR A 1 178 ? 47.463 17.012 -32.138 1.00 82.75 178 THR A C 1
ATOM 1466 O O . THR A 1 178 ? 47.816 16.480 -31.092 1.00 82.75 178 THR A O 1
ATOM 1469 N N . GLY A 1 179 ? 48.011 18.150 -32.575 1.00 81.88 179 GLY A N 1
ATOM 1470 C CA . GLY A 1 179 ? 49.171 18.807 -31.967 1.00 81.88 179 GLY A CA 1
ATOM 1471 C C . GLY A 1 179 ? 50.509 18.110 -32.246 1.00 81.88 179 GLY A C 1
ATOM 1472 O O . GLY A 1 179 ? 51.557 18.642 -31.886 1.00 81.88 179 GLY A O 1
ATOM 1473 N N . VAL A 1 180 ? 50.505 16.942 -32.898 1.00 79.88 180 VAL A N 1
ATOM 1474 C CA . VAL A 1 180 ? 51.700 16.122 -33.129 1.00 79.88 180 VAL A CA 1
ATOM 1475 C C . VAL A 1 180 ? 52.219 16.335 -34.547 1.00 79.88 180 VAL A C 1
ATOM 1477 O O . VAL A 1 180 ? 51.520 16.071 -35.523 1.00 79.88 180 VAL A O 1
ATOM 1480 N N . SER A 1 181 ? 53.472 16.777 -34.675 1.00 81.69 181 SER A N 1
ATOM 1481 C CA . SER A 1 181 ? 54.149 16.799 -35.974 1.00 81.69 181 SER A CA 1
ATOM 1482 C C . SER A 1 181 ? 54.632 15.396 -36.330 1.00 81.69 181 SER A C 1
ATOM 1484 O O . SER A 1 181 ? 55.460 14.800 -35.637 1.00 81.69 181 SER A O 1
ATOM 1486 N N . LEU A 1 182 ? 54.100 14.862 -37.427 1.00 77.56 182 LEU A N 1
ATOM 1487 C CA . LEU A 1 182 ? 54.493 13.555 -37.943 1.00 77.56 182 LEU A CA 1
ATOM 1488 C C . LEU A 1 182 ? 55.960 13.552 -38.386 1.00 77.56 182 LEU A C 1
ATOM 1490 O O . LEU A 1 182 ? 56.667 12.576 -38.158 1.00 77.56 182 LEU A O 1
ATOM 1494 N N . ASP A 1 183 ? 56.430 14.668 -38.944 1.00 73.25 183 ASP A N 1
ATOM 1495 C CA . ASP A 1 183 ? 57.811 14.820 -39.398 1.00 73.25 183 ASP A CA 1
ATOM 1496 C C . ASP A 1 183 ? 58.784 14.779 -38.215 1.00 73.25 183 ASP A C 1
ATOM 1498 O O . ASP A 1 183 ? 59.792 14.081 -38.272 1.00 73.25 183 ASP A O 1
ATOM 1502 N N . SER A 1 184 ? 58.462 15.439 -37.096 1.00 70.62 184 SER A N 1
ATOM 1503 C CA . SER A 1 184 ? 59.305 15.361 -35.896 1.00 70.62 184 SER A CA 1
ATOM 1504 C C . SER A 1 184 ? 59.236 13.986 -35.234 1.00 70.62 184 SER A C 1
ATOM 1506 O O . SER A 1 184 ? 60.245 13.500 -34.735 1.00 70.62 184 SER A O 1
ATOM 1508 N N . TYR A 1 185 ? 58.062 13.346 -35.239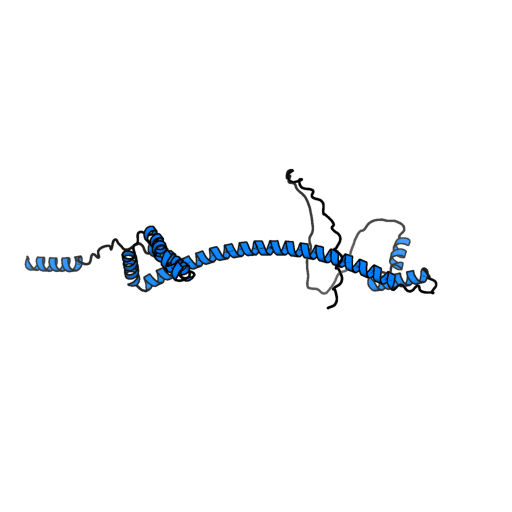 1.00 72.31 185 TYR A N 1
ATOM 1509 C CA . TYR A 1 185 ? 57.892 12.003 -34.687 1.00 72.31 185 TYR A CA 1
ATOM 1510 C C . TYR A 1 185 ? 58.712 10.966 -35.467 1.00 72.31 185 TYR A C 1
ATOM 1512 O O . TYR A 1 185 ? 59.444 10.179 -34.871 1.00 72.31 185 TYR A O 1
ATOM 1520 N N . LEU A 1 186 ? 58.638 10.998 -36.799 1.00 74.94 186 LEU A N 1
ATOM 1521 C CA . LEU A 1 186 ? 59.392 10.095 -37.666 1.00 74.94 186 LEU A CA 1
ATOM 1522 C C . LEU A 1 186 ? 60.896 10.383 -37.614 1.00 74.94 186 LEU A C 1
ATOM 1524 O O . LEU A 1 186 ? 61.681 9.443 -37.536 1.00 74.94 186 LEU A O 1
ATOM 1528 N N . MET A 1 187 ? 61.307 11.655 -37.586 1.00 68.81 187 MET A N 1
ATOM 1529 C CA . MET A 1 187 ? 62.725 12.010 -37.457 1.00 68.81 187 MET A CA 1
ATOM 1530 C C . MET A 1 187 ? 63.309 11.556 -36.118 1.00 68.81 187 MET A C 1
ATOM 1532 O O . MET A 1 187 ? 64.417 11.038 -36.108 1.00 68.81 187 MET A O 1
ATOM 1536 N N . ASN A 1 188 ? 62.558 11.646 -35.017 1.00 68.12 188 ASN A N 1
ATOM 1537 C CA . ASN A 1 188 ? 63.019 11.171 -33.709 1.00 68.12 188 ASN A CA 1
ATOM 1538 C C . ASN A 1 188 ? 63.152 9.632 -33.652 1.00 68.12 188 ASN A C 1
ATOM 1540 O O . ASN A 1 188 ? 64.043 9.102 -32.994 1.00 68.12 188 ASN A O 1
ATOM 1544 N N . GLN A 1 189 ? 62.295 8.907 -34.381 1.00 64.25 189 GLN A N 1
ATOM 1545 C CA . GLN A 1 189 ? 62.395 7.448 -34.551 1.00 64.25 189 GLN A CA 1
ATOM 1546 C C . GLN A 1 189 ? 63.579 7.041 -35.449 1.00 64.25 189 GLN A C 1
ATOM 1548 O O . GLN A 1 189 ? 64.149 5.970 -35.269 1.00 64.25 189 GLN A O 1
ATOM 1553 N N . LEU A 1 190 ? 63.957 7.884 -36.416 1.00 62.59 190 LEU A N 1
ATOM 1554 C CA . LEU A 1 190 ? 65.087 7.647 -37.323 1.00 62.59 190 LEU A CA 1
ATOM 1555 C C . LEU A 1 190 ? 66.439 8.019 -36.694 1.00 62.59 190 LEU A C 1
ATOM 1557 O O . LEU A 1 190 ? 67.437 7.360 -36.977 1.00 62.59 190 LEU A O 1
ATOM 1561 N N . THR A 1 191 ? 66.490 9.048 -35.841 1.00 60.00 191 THR A N 1
ATOM 1562 C CA . THR A 1 191 ? 67.704 9.425 -35.095 1.00 60.00 191 THR A CA 1
ATOM 1563 C C . THR A 1 191 ? 67.993 8.468 -33.945 1.00 60.00 191 THR A C 1
ATOM 1565 O O . THR A 1 191 ? 69.155 8.202 -33.648 1.00 60.00 191 THR A O 1
ATOM 1568 N N . ASN A 1 192 ? 66.953 7.895 -33.338 1.00 53.41 192 ASN A N 1
ATOM 1569 C CA . ASN A 1 192 ? 67.083 6.880 -32.299 1.00 53.41 192 ASN A CA 1
ATOM 1570 C C . ASN A 1 192 ? 67.027 5.487 -32.931 1.00 53.41 192 ASN A C 1
ATOM 1572 O O . ASN A 1 192 ? 66.088 4.718 -32.729 1.00 53.41 192 ASN A O 1
ATOM 1576 N N . GLY A 1 193 ? 68.046 5.154 -33.723 1.00 49.38 193 GLY A N 1
ATOM 1577 C CA . GLY A 1 193 ? 68.250 3.781 -34.165 1.00 49.38 193 GLY A CA 1
ATOM 1578 C C . GLY A 1 193 ? 68.406 2.856 -32.954 1.00 49.38 193 GLY A C 1
ATOM 1579 O O . GLY A 1 193 ? 69.407 2.924 -32.252 1.00 49.38 193 GLY A O 1
ATOM 1580 N N . SER A 1 194 ? 67.434 1.962 -32.761 1.00 47.16 194 SER A N 1
ATOM 1581 C CA . SER A 1 194 ? 67.391 0.895 -31.748 1.00 47.16 194 SER A CA 1
ATOM 1582 C C . SER A 1 194 ? 67.175 1.334 -30.295 1.00 47.16 194 SER A C 1
ATOM 1584 O O . SER A 1 194 ? 68.109 1.591 -29.546 1.00 47.16 194 SER A O 1
ATOM 1586 N N . SER A 1 195 ? 65.936 1.239 -29.819 1.00 36.34 195 SER A N 1
ATOM 1587 C CA . SER A 1 195 ? 65.586 0.264 -28.772 1.00 36.34 195 SER A CA 1
ATOM 1588 C C . SER A 1 195 ? 64.107 0.356 -28.417 1.00 36.34 195 SER A C 1
ATOM 1590 O O . SER A 1 195 ? 63.488 1.414 -28.362 1.00 36.34 195 SER A O 1
ATOM 1592 N N . ILE A 1 196 ? 63.536 -0.821 -28.222 1.00 42.59 196 ILE A N 1
ATOM 1593 C CA . ILE A 1 196 ? 62.183 -1.036 -27.746 1.00 42.59 196 ILE A CA 1
ATOM 1594 C C . ILE A 1 196 ? 62.144 -0.713 -26.237 1.00 42.59 196 ILE A C 1
ATOM 1596 O O . ILE A 1 196 ? 63.077 -1.039 -25.505 1.00 42.59 196 ILE A O 1
ATOM 1600 N N . THR A 1 197 ? 60.988 -0.204 -25.797 1.00 34.16 197 THR A N 1
ATOM 1601 C CA . THR A 1 197 ? 60.382 -0.196 -24.440 1.00 34.16 197 THR A CA 1
ATOM 1602 C C . THR A 1 197 ? 60.635 0.956 -23.435 1.00 34.16 197 THR A C 1
ATOM 1604 O O . THR A 1 197 ? 61.690 1.579 -23.437 1.00 34.16 197 THR A O 1
ATOM 1607 N N . PRO A 1 198 ? 59.611 1.267 -22.596 1.00 60.00 198 PRO A N 1
ATOM 1608 C CA . PRO A 1 198 ? 59.424 2.536 -21.893 1.00 60.00 198 PRO A CA 1
ATOM 1609 C C . PRO A 1 198 ? 59.879 2.504 -20.421 1.00 60.00 198 PRO A C 1
ATOM 1611 O O . PRO A 1 198 ? 59.634 1.533 -19.714 1.00 60.00 198 PRO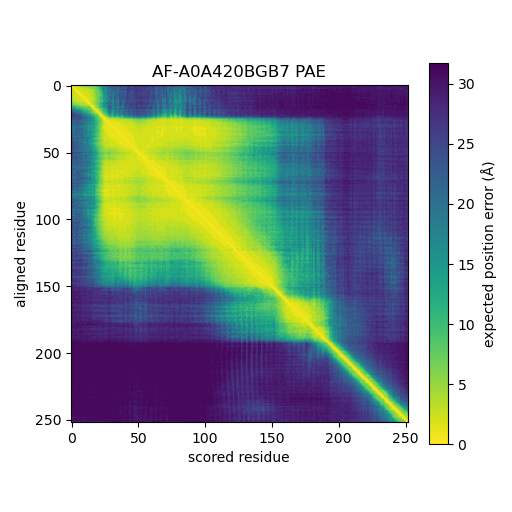 A O 1
ATOM 1614 N N . ALA A 1 199 ? 60.451 3.609 -19.944 1.00 29.48 199 ALA A N 1
ATOM 1615 C CA . ALA A 1 199 ? 60.572 4.034 -18.538 1.00 29.48 199 ALA A CA 1
ATOM 1616 C C . ALA A 1 199 ? 61.184 5.452 -18.588 1.00 29.48 199 ALA A C 1
ATOM 1618 O O . ALA A 1 199 ? 62.134 5.663 -19.325 1.00 29.48 199 ALA A O 1
ATOM 1619 N N . GLY A 1 200 ? 60.687 6.523 -17.972 1.00 34.94 200 GLY A N 1
ATOM 1620 C CA . GLY A 1 200 ? 60.003 6.645 -16.696 1.00 34.94 200 GLY A CA 1
ATOM 1621 C C . GLY A 1 200 ? 60.962 7.281 -15.685 1.00 34.94 200 GLY A C 1
ATOM 1622 O O . GLY A 1 200 ? 61.661 6.540 -15.015 1.00 34.94 200 GLY A O 1
ATOM 1623 N N . SER A 1 201 ? 60.983 8.619 -15.565 1.00 30.17 201 SER A N 1
ATOM 1624 C CA . SER A 1 201 ? 61.337 9.341 -14.320 1.00 30.17 201 SER A CA 1
ATOM 1625 C C . SER A 1 201 ? 61.187 10.869 -14.469 1.00 30.17 201 SER A C 1
ATOM 1627 O O . SER A 1 201 ? 61.715 11.466 -15.399 1.00 30.17 201 SER A O 1
ATOM 1629 N N . GLN A 1 202 ? 60.421 11.444 -13.539 1.00 31.92 202 GLN A N 1
ATOM 1630 C CA . GLN A 1 202 ? 59.844 12.798 -13.390 1.00 31.92 202 GLN A CA 1
ATOM 1631 C C . GLN A 1 202 ? 60.855 13.879 -12.880 1.00 31.92 202 GLN A C 1
ATOM 1633 O O . GLN A 1 202 ? 62.041 13.572 -12.822 1.00 31.92 202 GLN A O 1
ATOM 1638 N N . PRO A 1 203 ? 60.436 15.007 -12.237 1.00 45.22 203 PRO A N 1
ATOM 1639 C CA . PRO A 1 203 ? 59.672 16.214 -12.646 1.00 45.22 203 PRO A CA 1
ATOM 1640 C C . PRO A 1 203 ? 60.469 17.534 -12.354 1.00 45.22 203 PRO A C 1
ATOM 1642 O O . PRO A 1 203 ? 61.643 17.468 -11.999 1.00 45.22 203 PRO A O 1
ATOM 1645 N N . PRO A 1 204 ? 59.846 18.739 -12.392 1.00 32.34 204 PRO A N 1
ATOM 1646 C CA . PRO A 1 204 ? 59.753 19.466 -11.113 1.00 32.34 204 PRO A CA 1
ATOM 1647 C C . PRO A 1 204 ? 58.377 20.093 -10.792 1.00 32.34 204 PRO A C 1
ATOM 1649 O O . PRO A 1 204 ? 57.684 20.658 -11.633 1.00 32.34 204 PRO A O 1
ATOM 1652 N N . THR A 1 205 ? 58.039 19.970 -9.506 1.00 26.33 205 THR A N 1
ATOM 1653 C CA . THR A 1 205 ? 57.123 20.745 -8.632 1.00 26.33 205 THR A CA 1
ATOM 1654 C C . THR A 1 205 ? 57.349 22.268 -8.734 1.00 26.33 205 THR A C 1
ATOM 1656 O O . THR A 1 205 ? 58.469 22.659 -9.032 1.00 26.33 205 THR A O 1
ATOM 1659 N N . SER A 1 206 ? 56.478 23.240 -8.425 1.00 30.94 206 SER A N 1
ATOM 1660 C CA . SER A 1 206 ? 55.125 23.428 -7.841 1.00 30.94 206 SER A CA 1
ATOM 1661 C C . SER A 1 206 ? 54.794 24.934 -8.054 1.00 30.94 206 SER A C 1
ATOM 1663 O O . SER A 1 206 ? 55.732 25.724 -8.049 1.00 30.94 206 SER A O 1
ATOM 1665 N N . SER A 1 207 ? 53.564 25.433 -8.221 1.00 27.17 207 SER A N 1
ATOM 1666 C CA . SER A 1 207 ? 52.589 25.642 -7.138 1.00 27.17 207 SER A CA 1
ATOM 1667 C C . SER A 1 207 ? 51.235 26.154 -7.682 1.00 27.17 207 SER A C 1
ATOM 1669 O O . SER A 1 207 ? 51.196 26.903 -8.655 1.00 27.17 207 SER A O 1
ATOM 1671 N N . GLY A 1 208 ? 50.132 25.768 -7.018 1.00 26.89 208 GLY A N 1
ATOM 1672 C CA . GLY A 1 208 ? 48.796 26.368 -7.180 1.00 26.89 208 GLY A CA 1
ATOM 1673 C C . GLY A 1 208 ? 47.651 25.385 -7.470 1.00 26.89 208 GLY A C 1
ATOM 1674 O O . GLY A 1 208 ? 47.192 25.292 -8.599 1.00 26.89 208 GLY A O 1
ATOM 1675 N N . ASN A 1 209 ? 47.181 24.670 -6.444 1.00 31.59 209 ASN A N 1
ATOM 1676 C CA . ASN A 1 209 ? 45.973 23.813 -6.424 1.00 31.59 209 ASN A CA 1
ATOM 1677 C C . ASN A 1 209 ? 44.797 24.587 -5.748 1.00 31.59 209 ASN A C 1
ATOM 1679 O O . ASN A 1 209 ? 45.095 25.653 -5.202 1.00 31.59 209 ASN A O 1
ATOM 1683 N N . PRO A 1 210 ? 43.527 24.097 -5.641 1.00 43.44 210 PRO A N 1
ATOM 1684 C CA . PRO A 1 210 ? 43.045 22.720 -5.877 1.00 43.44 210 PRO A CA 1
ATOM 1685 C C . PRO A 1 210 ? 41.666 22.569 -6.582 1.00 43.44 210 PRO A C 1
ATOM 1687 O O . PRO A 1 210 ? 40.798 23.426 -6.464 1.00 43.44 210 PRO A O 1
ATOM 1690 N N . ALA A 1 211 ? 41.416 21.410 -7.210 1.00 25.73 211 ALA A N 1
ATOM 1691 C CA . ALA A 1 211 ? 40.233 20.559 -6.957 1.00 25.73 211 ALA A CA 1
ATOM 1692 C C . ALA A 1 211 ? 40.219 19.327 -7.893 1.00 25.73 211 ALA A C 1
ATOM 1694 O O . ALA A 1 211 ? 40.136 19.441 -9.112 1.00 25.73 211 ALA A O 1
ATOM 1695 N N . SER A 1 212 ? 40.293 18.149 -7.275 1.00 34.91 212 SER A N 1
ATOM 1696 C CA . SER A 1 212 ? 40.263 16.789 -7.846 1.00 34.91 212 SER A CA 1
ATOM 1697 C C . SER A 1 212 ? 38.840 16.178 -7.728 1.00 34.91 212 SER A C 1
ATOM 1699 O O . SER A 1 212 ? 37.975 16.825 -7.141 1.00 34.91 212 SER A O 1
ATOM 1701 N N . PRO A 1 213 ? 38.603 14.873 -8.000 1.00 37.25 213 PRO A N 1
ATOM 1702 C CA . PRO A 1 213 ? 38.891 14.055 -9.19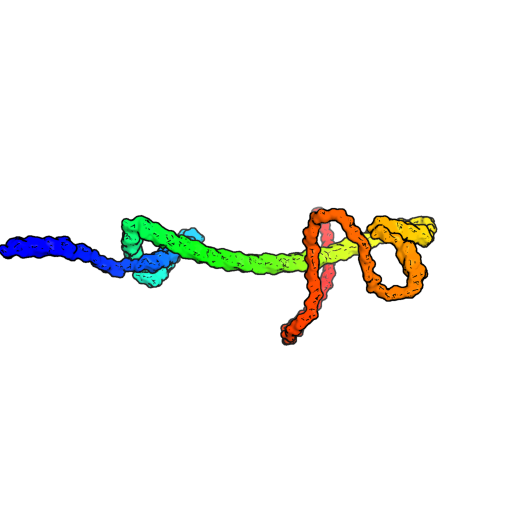3 1.00 37.25 213 PRO A CA 1
ATOM 1703 C C . PRO A 1 213 ? 37.679 13.172 -9.612 1.00 37.25 213 PRO A C 1
ATOM 1705 O O . PRO A 1 213 ? 36.716 13.019 -8.864 1.00 37.25 213 PRO A O 1
ATOM 1708 N N . ALA A 1 214 ? 37.767 12.474 -10.753 1.00 26.84 214 ALA A N 1
ATOM 1709 C CA . ALA A 1 214 ? 36.975 11.262 -10.997 1.00 26.84 214 ALA A CA 1
ATOM 1710 C C . ALA A 1 214 ? 37.897 10.083 -11.346 1.00 26.84 214 ALA A C 1
ATOM 1712 O O . ALA A 1 214 ? 38.621 10.094 -12.339 1.00 26.84 214 ALA A O 1
ATOM 1713 N N . THR A 1 215 ? 37.862 9.093 -10.460 1.00 26.45 215 THR A N 1
ATOM 1714 C CA . THR A 1 215 ? 38.648 7.861 -10.414 1.00 26.45 215 THR A CA 1
ATOM 1715 C C . THR A 1 215 ? 37.983 6.764 -11.249 1.00 26.45 215 THR A C 1
ATOM 1717 O O . THR A 1 215 ? 36.825 6.430 -11.019 1.00 26.45 215 THR A O 1
ATOM 1720 N N . THR A 1 216 ? 38.726 6.142 -12.162 1.00 35.44 216 THR A N 1
ATOM 1721 C CA . THR A 1 216 ? 38.516 4.737 -12.572 1.00 35.44 216 THR A CA 1
ATOM 1722 C C . THR A 1 216 ? 39.145 3.799 -11.543 1.00 35.44 216 THR A C 1
ATOM 1724 O O . THR A 1 216 ? 40.191 4.134 -10.986 1.00 35.44 216 THR A O 1
ATOM 1727 N N . PRO A 1 217 ? 38.583 2.604 -11.320 1.00 34.12 217 PRO A N 1
ATOM 1728 C CA . PRO A 1 217 ? 39.293 1.386 -11.759 1.00 34.12 217 PRO A CA 1
ATOM 1729 C C . PRO A 1 217 ? 38.301 0.320 -12.280 1.00 34.12 217 PRO A C 1
ATOM 1731 O O . PRO A 1 217 ? 37.133 0.323 -11.920 1.00 34.12 217 PRO A O 1
ATOM 1734 N N . GLY A 1 218 ? 38.630 -0.595 -13.188 1.00 27.45 218 GLY A N 1
ATOM 1735 C CA . GLY A 1 218 ? 39.826 -1.430 -13.265 1.00 27.45 218 GLY A CA 1
ATOM 1736 C C . GLY A 1 218 ? 39.369 -2.890 -13.121 1.00 27.45 218 GLY A C 1
ATOM 1737 O O . GLY A 1 218 ? 38.719 -3.242 -12.143 1.00 27.45 218 GLY A O 1
ATOM 1738 N N . VAL A 1 219 ? 39.655 -3.718 -14.125 1.00 37.09 219 VAL A N 1
ATOM 1739 C CA . VAL A 1 219 ? 39.324 -5.152 -14.158 1.00 37.09 219 VAL A CA 1
ATOM 1740 C C . VAL A 1 219 ? 40.458 -5.951 -13.515 1.00 37.09 219 VAL A C 1
ATOM 1742 O O . VAL A 1 219 ? 41.623 -5.698 -13.809 1.00 37.09 219 VAL A O 1
ATOM 1745 N N . SER A 1 220 ? 40.125 -6.970 -12.723 1.00 25.70 220 SER A N 1
ATOM 1746 C CA . SER A 1 220 ? 40.984 -8.140 -12.517 1.00 25.70 220 SER A CA 1
ATOM 1747 C C . SER A 1 220 ? 40.115 -9.384 -12.355 1.00 25.70 220 SER A C 1
ATOM 1749 O O . SER A 1 220 ? 39.083 -9.348 -11.688 1.00 25.70 220 SER A O 1
ATOM 1751 N N . ALA A 1 221 ? 40.524 -10.465 -13.010 1.00 32.69 221 ALA A N 1
ATOM 1752 C CA . ALA A 1 221 ? 39.847 -11.750 -13.024 1.00 32.69 221 ALA A CA 1
ATOM 1753 C C . ALA A 1 221 ? 40.641 -12.770 -12.204 1.00 32.69 221 ALA A C 1
ATOM 1755 O O . ALA A 1 221 ? 41.837 -12.946 -12.444 1.00 32.69 221 ALA A O 1
ATOM 1756 N N . LYS A 1 222 ? 39.955 -13.503 -11.320 1.00 27.58 222 LYS A N 1
ATOM 1757 C CA . LYS A 1 222 ? 40.208 -14.926 -11.065 1.00 27.58 222 LYS A CA 1
ATOM 1758 C C . LYS A 1 222 ? 39.051 -15.570 -10.292 1.00 27.58 222 LYS A C 1
ATOM 1760 O O . LYS A 1 222 ? 38.371 -14.904 -9.524 1.00 27.58 222 LYS A O 1
ATOM 1765 N N . ASP A 1 223 ? 38.929 -16.874 -10.528 1.00 25.14 223 ASP A N 1
ATOM 1766 C CA . ASP A 1 223 ? 38.224 -17.909 -9.761 1.00 25.14 223 ASP A CA 1
ATOM 1767 C C . ASP A 1 223 ? 36.804 -18.332 -10.204 1.00 25.14 223 ASP A C 1
ATOM 1769 O O . ASP A 1 223 ? 35.786 -17.723 -9.902 1.00 25.14 223 ASP A O 1
ATOM 1773 N N . THR A 1 224 ? 36.810 -19.458 -10.932 1.00 30.31 224 THR A N 1
ATOM 1774 C CA . THR A 1 224 ? 36.078 -20.711 -10.660 1.00 30.31 224 THR A CA 1
ATOM 1775 C C . THR A 1 224 ? 34.565 -20.658 -10.424 1.00 30.31 224 THR A C 1
ATOM 1777 O O . THR A 1 224 ? 34.125 -20.319 -9.336 1.00 30.31 224 THR A O 1
ATOM 1780 N N . ALA A 1 225 ? 33.782 -21.201 -11.367 1.00 27.58 225 ALA A N 1
ATOM 1781 C CA . ALA A 1 225 ? 32.765 -22.224 -11.073 1.00 27.58 225 ALA A CA 1
ATOM 1782 C C . ALA A 1 225 ? 32.098 -22.766 -12.350 1.00 27.58 225 ALA A C 1
ATOM 1784 O O . ALA A 1 225 ? 31.652 -22.037 -13.231 1.00 27.58 225 ALA A O 1
ATOM 1785 N N . THR A 1 226 ? 32.033 -24.088 -12.391 1.00 34.00 226 THR A N 1
ATOM 1786 C CA . THR A 1 226 ? 31.356 -24.997 -13.314 1.00 34.00 226 THR A CA 1
ATOM 1787 C C . THR A 1 226 ? 29.862 -24.691 -13.490 1.00 34.00 226 THR A C 1
ATOM 1789 O O . THR A 1 226 ? 29.169 -24.485 -12.499 1.00 34.00 226 THR A O 1
ATOM 1792 N N . LEU A 1 227 ? 29.328 -24.791 -14.715 1.00 30.84 227 LEU A N 1
ATOM 1793 C CA . LEU A 1 227 ? 27.890 -24.985 -14.971 1.00 30.84 227 LEU A CA 1
ATOM 1794 C C . LEU A 1 227 ? 27.687 -25.933 -16.172 1.00 30.84 227 LEU A C 1
ATOM 1796 O O . LEU A 1 227 ? 28.482 -25.898 -17.115 1.00 30.84 227 LEU A O 1
ATOM 1800 N N . PRO A 1 228 ? 26.674 -26.819 -16.132 1.00 30.52 228 PRO A N 1
ATOM 1801 C CA . PRO A 1 228 ? 26.555 -27.949 -17.032 1.00 30.52 228 PRO A CA 1
ATOM 1802 C C . PRO A 1 228 ? 25.770 -27.634 -18.310 1.00 30.52 228 PRO A C 1
ATOM 1804 O O . PRO A 1 228 ? 24.963 -26.715 -18.416 1.00 30.52 228 PRO A O 1
ATOM 1807 N N . LYS A 1 229 ? 26.017 -28.522 -19.263 1.00 34.94 229 LYS A N 1
ATOM 1808 C CA . LYS A 1 229 ? 25.309 -28.828 -20.504 1.00 34.94 229 LYS A CA 1
ATOM 1809 C C . LYS A 1 229 ? 23.780 -28.907 -20.301 1.00 34.94 229 LYS A C 1
ATOM 1811 O O . LYS A 1 229 ? 23.328 -29.866 -19.691 1.00 34.94 229 LYS A O 1
ATOM 1816 N N . GLN A 1 230 ? 23.003 -27.965 -20.850 1.00 29.11 230 GLN A N 1
ATOM 1817 C CA . GLN A 1 230 ? 21.655 -28.190 -21.419 1.00 29.11 230 GLN A CA 1
ATOM 1818 C C . GLN A 1 230 ? 21.015 -26.877 -21.914 1.00 29.11 230 GLN A C 1
ATOM 1820 O O . GLN A 1 230 ? 20.436 -26.132 -21.137 1.00 29.11 230 GLN A O 1
ATOM 1825 N N . MET A 1 231 ? 21.110 -26.611 -23.219 1.00 30.31 231 MET A N 1
ATOM 1826 C CA . MET A 1 231 ? 20.007 -26.180 -24.104 1.00 30.31 231 MET A CA 1
ATOM 1827 C C . MET A 1 231 ? 20.591 -25.782 -25.461 1.00 30.31 231 MET A C 1
ATOM 1829 O O . MET A 1 231 ? 20.489 -24.657 -25.936 1.00 30.31 231 MET A O 1
ATOM 1833 N N . GLU A 1 232 ? 21.230 -26.754 -26.099 1.00 33.97 232 GLU A N 1
ATOM 1834 C CA . GLU A 1 232 ? 21.536 -26.690 -27.518 1.00 33.97 232 GLU A CA 1
ATOM 1835 C C . GLU A 1 232 ? 20.473 -27.506 -28.244 1.00 33.97 232 GLU A C 1
ATOM 1837 O O . GLU A 1 232 ? 20.687 -28.673 -28.549 1.00 33.97 232 GLU A O 1
ATOM 1842 N N . GLN A 1 233 ? 19.280 -26.930 -28.436 1.00 33.66 233 GLN A N 1
ATOM 1843 C CA . GLN A 1 233 ? 18.328 -27.461 -29.414 1.00 33.66 233 GLN A CA 1
ATOM 1844 C C . GLN A 1 233 ? 17.217 -26.463 -29.767 1.00 33.66 233 GLN A C 1
ATOM 1846 O O . GLN A 1 233 ? 16.118 -26.513 -29.227 1.00 33.66 233 GLN A O 1
ATOM 1851 N N . ARG A 1 234 ? 17.495 -25.579 -30.727 1.00 28.27 234 ARG A N 1
ATOM 1852 C CA . ARG A 1 234 ? 16.631 -25.348 -31.902 1.00 28.27 234 ARG A CA 1
ATOM 1853 C C . ARG A 1 234 ? 17.283 -24.307 -32.803 1.00 28.27 234 ARG A C 1
ATOM 1855 O O . ARG A 1 234 ? 17.084 -23.105 -32.682 1.00 28.27 234 ARG A O 1
ATOM 1862 N N . LEU A 1 235 ? 18.093 -24.823 -33.717 1.00 38.50 235 LEU A N 1
ATOM 1863 C CA . LEU A 1 235 ? 18.544 -24.119 -34.901 1.00 38.50 235 LEU A CA 1
ATOM 1864 C C . LEU A 1 235 ? 17.343 -24.003 -35.858 1.00 38.50 235 LEU A C 1
ATOM 1866 O O . LEU A 1 235 ? 17.076 -24.930 -36.618 1.00 38.50 235 LEU A O 1
ATOM 1870 N N . GLU A 1 236 ? 16.603 -22.897 -35.818 1.00 37.97 236 GLU A N 1
ATOM 1871 C CA . GLU A 1 236 ? 15.722 -22.510 -36.927 1.00 37.97 236 GLU A CA 1
ATOM 1872 C C . GLU A 1 236 ? 16.342 -21.320 -37.667 1.00 37.97 236 GLU A C 1
ATOM 1874 O O . GLU A 1 236 ? 16.684 -20.289 -37.090 1.00 37.97 236 GLU A O 1
ATOM 1879 N N . LYS A 1 237 ? 16.583 -21.535 -38.963 1.00 37.69 237 LYS A N 1
ATOM 1880 C CA . LYS A 1 237 ? 17.241 -20.614 -39.897 1.00 37.69 237 LYS A CA 1
ATOM 1881 C C . LYS A 1 237 ? 16.384 -19.352 -40.110 1.00 37.69 237 LYS A C 1
ATOM 1883 O O . LYS A 1 237 ? 15.163 -19.480 -40.176 1.00 37.69 237 LYS A O 1
ATOM 1888 N N . PRO A 1 238 ? 16.973 -18.161 -40.336 1.00 34.41 238 PRO A N 1
ATOM 1889 C CA . PRO A 1 238 ? 16.196 -16.997 -40.741 1.00 34.41 238 PRO A CA 1
ATOM 1890 C C . PRO A 1 238 ? 15.771 -17.129 -42.210 1.00 34.41 238 PRO A C 1
ATOM 1892 O O . PRO A 1 238 ? 16.612 -17.226 -43.106 1.00 34.41 238 PRO A O 1
ATOM 1895 N N . ILE A 1 239 ? 14.459 -17.116 -42.458 1.00 40.91 239 ILE A N 1
ATOM 1896 C CA . ILE A 1 239 ? 13.880 -16.926 -43.791 1.00 40.91 239 ILE A CA 1
ATOM 1897 C C . ILE A 1 239 ? 14.051 -15.447 -44.145 1.00 40.91 239 ILE A C 1
ATOM 1899 O O . ILE A 1 239 ? 13.375 -14.577 -43.600 1.00 40.91 239 ILE A O 1
ATOM 1903 N N . LEU A 1 240 ? 14.986 -15.159 -45.046 1.00 37.31 240 LEU A N 1
ATOM 1904 C CA . LEU A 1 240 ? 15.146 -13.845 -45.653 1.00 37.31 240 LEU A CA 1
ATOM 1905 C C . LEU A 1 240 ? 14.139 -13.727 -46.810 1.00 37.31 240 LEU A C 1
ATOM 1907 O O . LEU A 1 240 ? 14.439 -14.106 -47.939 1.00 37.31 240 LEU A O 1
ATOM 1911 N N . THR A 1 241 ? 12.921 -13.255 -46.545 1.00 44.88 241 THR A N 1
ATOM 1912 C CA . THR A 1 241 ? 11.983 -12.875 -47.617 1.00 44.88 241 THR A CA 1
ATOM 1913 C C . THR A 1 241 ? 12.340 -11.481 -48.150 1.00 44.88 241 THR A C 1
ATOM 1915 O O . THR A 1 241 ? 12.429 -10.547 -47.351 1.00 44.88 241 THR A O 1
ATOM 1918 N N . PRO A 1 242 ? 12.541 -11.297 -49.469 1.00 42.22 242 PRO A N 1
ATOM 1919 C CA . PRO A 1 242 ? 12.749 -9.975 -50.057 1.00 42.22 242 PRO A CA 1
ATOM 1920 C C . PRO A 1 242 ? 11.440 -9.155 -50.083 1.00 42.22 242 PRO A C 1
ATOM 1922 O O . PRO A 1 242 ? 10.350 -9.734 -50.050 1.00 42.22 242 PRO A O 1
ATOM 1925 N N . PRO A 1 243 ? 11.522 -7.810 -50.132 1.00 41.53 243 PRO A N 1
ATOM 1926 C CA . PRO A 1 243 ? 10.357 -6.937 -50.019 1.00 41.53 243 PRO A CA 1
ATOM 1927 C C . PRO A 1 243 ? 9.442 -7.054 -51.244 1.00 41.53 243 PRO A C 1
ATOM 1929 O O . PRO A 1 243 ? 9.895 -7.013 -52.388 1.00 41.53 243 PRO A O 1
ATOM 1932 N N . GLN A 1 244 ? 8.137 -7.184 -50.994 1.00 45.47 244 GLN A N 1
ATOM 1933 C CA . GLN A 1 244 ? 7.107 -7.165 -52.031 1.00 45.47 244 GLN A CA 1
ATOM 1934 C C . GLN A 1 244 ? 7.072 -5.796 -52.725 1.00 45.47 244 GLN A C 1
ATOM 1936 O O . GLN A 1 244 ? 7.015 -4.754 -52.072 1.00 45.47 244 GLN A O 1
ATOM 1941 N N . ALA A 1 245 ? 7.083 -5.804 -54.058 1.00 40.75 245 ALA A N 1
ATOM 1942 C CA . ALA A 1 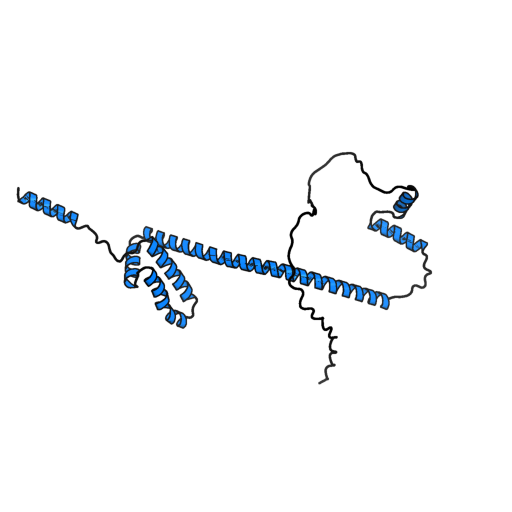245 ? 6.904 -4.609 -54.870 1.00 40.75 245 ALA A CA 1
ATOM 1943 C C . ALA A 1 245 ? 5.451 -4.106 -54.774 1.00 40.75 245 ALA A C 1
ATOM 1945 O O . ALA A 1 245 ? 4.508 -4.830 -55.098 1.00 40.75 245 ALA A O 1
ATOM 1946 N N . LEU A 1 246 ? 5.279 -2.854 -54.346 1.00 47.91 246 LEU A N 1
ATOM 1947 C CA . LEU A 1 246 ? 4.005 -2.134 -54.368 1.00 47.91 246 LEU A CA 1
ATOM 1948 C C . LEU A 1 246 ? 3.551 -1.940 -55.825 1.00 47.91 246 LEU A C 1
ATOM 1950 O O . LEU A 1 246 ? 4.270 -1.346 -56.629 1.00 47.91 246 LEU A O 1
ATOM 1954 N N . LYS A 1 247 ? 2.357 -2.434 -56.175 1.00 47.84 247 LYS A N 1
ATOM 1955 C CA . LYS A 1 247 ? 1.722 -2.149 -57.472 1.00 47.84 247 LYS A CA 1
ATOM 1956 C C . LYS A 1 247 ? 1.225 -0.694 -57.512 1.00 47.84 247 LYS A C 1
ATOM 1958 O O . LYS A 1 247 ? 0.730 -0.208 -56.495 1.00 47.84 247 LYS A O 1
ATOM 1963 N N . PRO A 1 248 ? 1.321 -0.002 -58.661 1.00 44.16 248 PRO A N 1
ATOM 1964 C CA . PRO A 1 248 ? 0.874 1.380 -58.775 1.00 44.16 248 PRO A CA 1
ATOM 1965 C C . PRO A 1 248 ? -0.654 1.493 -58.719 1.00 44.16 248 PRO A C 1
ATOM 1967 O O . PRO A 1 248 ? -1.382 0.643 -59.233 1.00 44.16 248 PRO A O 1
ATOM 1970 N N . VAL A 1 249 ? -1.107 2.580 -58.096 1.00 52.12 249 VAL A N 1
ATOM 1971 C CA . VAL A 1 249 ? -2.510 2.976 -57.935 1.00 52.12 249 VAL A CA 1
ATOM 1972 C C . VAL A 1 249 ? -3.140 3.242 -59.306 1.00 52.12 249 VAL A C 1
ATOM 1974 O O . VAL A 1 249 ? -2.654 4.071 -60.076 1.00 52.12 249 VAL A O 1
ATOM 1977 N N . SER A 1 250 ? -4.232 2.540 -59.605 1.00 46.97 250 SER A N 1
ATOM 1978 C CA . SER A 1 250 ? -5.117 2.819 -60.737 1.00 46.97 250 SER A CA 1
ATOM 1979 C C . SER A 1 250 ? -5.798 4.177 -60.545 1.00 46.97 250 SER A C 1
ATOM 1981 O O . SER A 1 250 ? -6.374 4.434 -59.489 1.00 46.97 250 SER A O 1
ATOM 1983 N N . LYS A 1 251 ? -5.709 5.047 -61.559 1.00 47.94 251 LYS A N 1
ATOM 1984 C CA . LYS A 1 251 ? -6.422 6.332 -61.612 1.00 47.94 251 LYS A CA 1
ATOM 1985 C C . LYS A 1 251 ? -7.944 6.108 -61.594 1.00 47.94 251 LYS A C 1
ATOM 1987 O O . LYS A 1 251 ? -8.397 5.095 -62.121 1.00 47.94 251 LYS A O 1
ATOM 1992 N N . LEU A 1 252 ? -8.650 7.059 -60.966 1.00 41.25 252 LEU A N 1
ATOM 1993 C CA . LEU A 1 252 ? -10.114 7.199 -60.931 1.00 41.25 252 LEU A CA 1
ATOM 1994 C C . LEU A 1 252 ? -10.752 7.088 -62.319 1.00 41.25 252 LEU A C 1
ATOM 1996 O O . LEU A 1 252 ? -10.143 7.620 -63.278 1.00 41.25 252 LEU A O 1
#

Solvent-accessible surface area (backbone atoms only — not comparable to full-atom values): 15982 Å² total; per-residue (Å²): 113,72,74,58,53,54,52,53,52,53,54,52,56,67,67,62,67,74,68,75,75,82,63,87,68,57,74,55,69,70,57,47,31,54,50,51,39,52,50,53,51,48,50,57,54,42,70,76,42,58,70,74,59,25,66,73,48,48,63,65,54,53,45,54,55,25,60,75,71,76,42,46,78,67,40,46,50,51,36,51,54,60,45,57,75,38,66,68,60,37,50,55,39,52,52,53,26,51,52,51,52,52,51,52,51,50,53,53,52,52,52,52,49,55,52,50,51,56,48,52,53,51,52,52,53,52,51,52,52,50,51,51,55,50,51,52,52,51,52,51,51,50,54,50,50,51,52,50,50,54,61,74,69,59,72,85,74,90,69,83,86,53,70,71,59,55,51,51,52,47,42,52,51,46,19,73,76,68,73,50,51,55,68,61,53,52,48,53,55,64,72,50,72,84,78,88,87,90,83,90,83,88,88,84,89,86,90,88,84,91,87,87,87,87,84,85,85,85,90,86,88,85,84,88,84,90,84,81,94,84,84,92,80,78,92,76,80,86,83,84,77,78,86,81,82,82,78,83,83,80,79,132

Foldseek 3Di:
DVVVVVVVVVVVVVVVPPPDPPPPLADDLVLLLVLVLQVVVLVVVLVVDDVVVSVVCVVVSNVVSQVVSVHDPVSNVVNCVVQVVDPVSVVVSVVSSVVVVVVVVVVVVVVVVVVVVVVVVVVVVVVVVVVVVVVVVVVVVVVVVVVVVCVVPDDDDPDDDDPVVVVVVVQVVCCVVPVDRPVVVVVVVVVPDDDDDDDDDDDDDDDDDDDDDDDDDDDDDDDDDDDDDDDPDDPDDDDPDDDDDDDDDDDD

Mean predicted aligned error: 19.12 Å

InterPro domains:
  IPR025381 Domain of unknown function DUF4296 [PF14129] (24-105)

=== Feature glossary ===
Each block in this record encodes a different view of the same protein. In brief:

Predicted aligned error. PAE(i, j) answers: if I align the predicted and true structures on residue i, how far off (in Å) do I expect residue j to be? A block-diagonal PAE matrix with low values on the blocks and high values off-diagonal is the signature of a multi-domain protein with confidently predicted domains but uncertain inter-domain orientation.

Contact-map, Ramachandran, and PAE plots. Plot images: a contact map (which residues are close in 3D, as an N×N binary image), a Ramachandran scatter (backbone torsion angles, revealing secondary-structure composition at a glance), and — for AlphaFold structures — a PAE heatmap (pairwise prediction confidence).

Backbone torsions (φ/ψ). φ (phi) and ψ (psi) are the two rotatable backbone dihedrals per residue: φ is the C(i-1)–N–Cα–C torsion, ψ is the N–Cα–C–N(i+1) torsion, both in degrees on (−180°, 180°]. α-helical residues cluster near (−60°, −45°); β-strand residues near (−120°, +130°). A Ramachandran plot is simply a scatter of (φ, ψ) for every residue.

Foldseek 3Di. A 3Di character summarizes, for each residue, the relative orientation of the Cα frame of its nearest spatial neighbor. Because it encodes fold topology rather than chemistry, 3Di alignments detect remote structural similarity that sequence alignment misses.

Radius of gyration, Cα contacts, bounding box. Three whole-structure scalars: the radius of gyration (RMS distance of Cα from centroid, in Å), the count of Cα–Cα contacts (pairs closer than 8 Å and separated by more than four residues in sequence — i.e. tertiary, not local, contacts), and the bounding-box dimensions. Together they distinguish compact globular folds from extended fibres or disordered chains.

Sequence. Sequence gives the chain of amino acids in standard one-letter code (A=alanine, C=cysteine, …, Y=tyrosine), read N→C. It is the only feature that is directly encoded by the gene; all structural features are derived from the folded form of this sequence.

mmCIF coordinates. Atomic coordinates in PDBx/mmCIF format — the same representation the Protein Data Bank distributes. Each line of the _atom_site loop places one backbone atom in Cartesian space (units: ångströms, origin: arbitrary).

Secondary structure (3-state, P-SEA). Three-state secondary structure (P-SEA) collapses the eight DSSP classes into helix (a), strand (b), and coil (c). P-SEA assigns these from Cα geometry alone — distances and angles — without requiring backbone oxygens, so it works on any Cα trace.

InterPro / GO / CATH / organism. Functional annotations link the protein to curated databases. InterPro entries identify conserved domains and families by matching the sequence against member-database signatures (Pfam, PROSITE, CDD, …). Gene Ontology (GO) terms describe molecular function, biological process, and cellular component in a controlled vocabulary. CATH places the structure in a hierarchical fold classification (Class/Architecture/Topology/Homologous-superfamily). The organism is the source species.

B-factor. B-factor (Debye–Waller factor) reflects atomic displacement in the crystal lattice. It is an experimental observable (units Å²), not a prediction; low values mean the atom is pinned down, high values mean it moves or is heterogeneous across the crystal.

Rendered structure images. Structure images are PyMOL renders from six orthogonal camera directions. Cartoon representation draws helices as coils and strands as arrows; sticks shows the backbone as bonds; surface shows the solvent-excluded envelope. Rainbow coloring maps sequence position to hue (blue→red, N→C); chain coloring assigns a distinct color per polypeptide.

Solvent-accessible surface area. Solvent-accessible surface area (SASA) is the area in Å² traced out by the centre of a 1.4 Å probe sphere (a water molecule) rolled over the protein's van der Waals surface (Shrake–Rupley / Lee–Richards construction). Buried residues have near-zero SASA; fully exposed residues can exceed 200 Å². The total SASA scales roughly with the number of surface residues.

Secondary structure (8-state, DSSP). The SS8 string is DSSP's per-residue secondary-structure call. α-helix (H) means an i→i+4 H-bond ladder; β-strand (E) means the residue participates in a β-sheet; 3₁₀ (G) and π (I) are tighter and wider helices; T/S are turns/bends; '-' is loop.

pLDDT. For AlphaFold models, the B-factor field carries pLDDT — the model's own estimate of local accuracy on a 0–100 scale. Regions with pLDDT<50 should be treated as essentially unmodeled; they often correspond to intrinsically disordered segments.

Nearest PDB structures. Nearest PDB neighbors are the top structural matches found by Foldseek when searching this structure against the entire Protein Data Bank. Each hit reports a TM-score (0 to 1; >0.5 almost always implies the same fold) and an E-value. These are *structural* homologs — they may share no detectable sequence similarity.